Protein AF-A0A523TF13-F1 (afdb_monomer)

Mean predicted aligned error: 10.41 Å

Sequence (344 aa):
SINLSLTGSVIQWFERTHNDFLISTLGELIDRGVVEVLLSPFYHAPFVFTDDGFIKEQFYHHRKMVKEMFGKEMRGLFPPELVFSTHKNYLLEELDIDYSIIDGMYSAFYSDDVEGLWKLETEKDIFIIPRNRALSWHFSDNAFPNGQWMLETISKKNGPVAIGCDLECFGHHRGADSFRFLEYFLTNAEKRNVQLSLAEEVVKRHKKNTRLYQAEEVTTWARSINVFFPHSKIIEMWFARNDAVSTYHRIEYLYFKLEDMLQKRVASKGNKEQKKLLEQLIDIKIKKLDDIRWGIYRELTDAALYHEDFSNENTYRAMMDRCGWVKGRLWKVEEKLTEIMLKL

Structure (mmCIF, N/CA/C/O backbone):
data_AF-A0A523TF13-F1
#
_entry.id   AF-A0A523TF13-F1
#
loop_
_atom_site.group_PDB
_atom_site.id
_atom_site.type_symbol
_atom_site.label_atom_id
_atom_site.label_alt_id
_atom_site.label_comp_id
_atom_site.label_asym_id
_atom_site.label_entity_id
_atom_site.label_seq_id
_atom_site.pdbx_PDB_ins_code
_atom_site.Cartn_x
_atom_site.Cartn_y
_atom_site.Cartn_z
_atom_site.occupancy
_atom_site.B_iso_or_equiv
_atom_site.auth_seq_id
_atom_site.auth_comp_id
_atom_site.auth_asym_id
_atom_site.auth_atom_id
_atom_site.pdbx_PDB_model_num
ATOM 1 N N . SER A 1 1 ? 0.431 3.817 -17.624 1.00 93.75 1 SER A N 1
ATOM 2 C CA . SER A 1 1 ? -0.241 3.431 -16.374 1.00 93.75 1 SER A CA 1
ATOM 3 C C . SER A 1 1 ? 0.712 3.578 -15.200 1.00 93.75 1 SER A C 1
ATOM 5 O O . SER A 1 1 ? 1.915 3.466 -15.422 1.00 93.75 1 SER A O 1
ATOM 7 N N . ILE A 1 2 ? 0.206 3.874 -14.001 1.00 95.50 2 ILE A N 1
ATOM 8 C CA . ILE A 1 2 ? 0.980 4.119 -12.771 1.00 95.50 2 ILE A C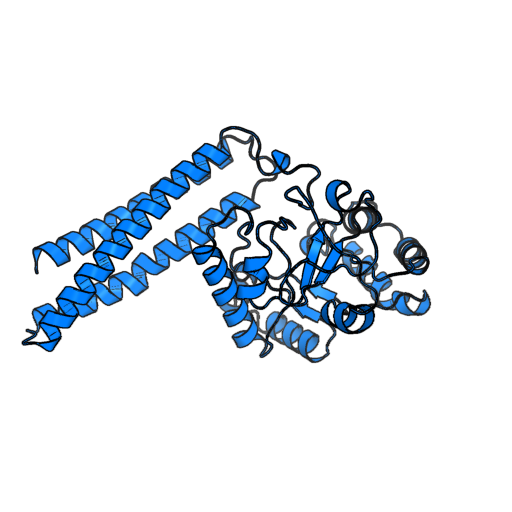A 1
ATOM 9 C C . ILE A 1 2 ? 0.272 3.430 -11.597 1.00 95.50 2 ILE A C 1
ATOM 11 O O . ILE A 1 2 ? -0.947 3.500 -11.495 1.00 95.50 2 ILE A O 1
ATOM 15 N N . ASN A 1 3 ? 1.026 2.800 -10.697 1.00 97.44 3 ASN A N 1
ATOM 16 C CA . ASN A 1 3 ? 0.495 2.312 -9.422 1.00 97.44 3 ASN A CA 1
ATOM 17 C C . ASN A 1 3 ? 0.866 3.318 -8.326 1.00 97.44 3 ASN A C 1
ATOM 19 O O . ASN A 1 3 ? 2.031 3.704 -8.234 1.00 97.44 3 ASN A O 1
ATOM 23 N N . LEU A 1 4 ? -0.099 3.750 -7.517 1.00 96.31 4 LEU A N 1
ATOM 24 C CA . LEU A 1 4 ? 0.094 4.720 -6.440 1.00 96.31 4 LEU A CA 1
ATOM 25 C C . LEU A 1 4 ? -0.233 4.086 -5.090 1.00 96.31 4 LEU A C 1
ATOM 27 O O . LEU A 1 4 ? -1.342 3.603 -4.879 1.00 96.31 4 LEU A O 1
ATOM 31 N N . SER A 1 5 ? 0.711 4.137 -4.155 1.00 94.94 5 SER A N 1
ATOM 32 C CA . SER A 1 5 ? 0.432 3.862 -2.746 1.00 94.94 5 SER A CA 1
ATOM 33 C C . SER A 1 5 ? 0.074 5.174 -2.058 1.00 94.94 5 SER A C 1
ATOM 35 O O . SER A 1 5 ? 0.924 6.049 -1.913 1.00 94.94 5 SER A O 1
ATOM 37 N N . LEU A 1 6 ? -1.190 5.327 -1.668 1.00 93.56 6 LEU A N 1
ATOM 38 C CA . LEU A 1 6 ? -1.655 6.454 -0.863 1.00 93.56 6 LEU A CA 1
ATOM 39 C C . LEU A 1 6 ? -2.144 5.908 0.469 1.00 93.56 6 LEU A C 1
ATOM 41 O O . LEU A 1 6 ? -3.073 5.101 0.501 1.00 93.56 6 LEU A O 1
ATOM 45 N N . THR A 1 7 ? -1.546 6.347 1.571 1.00 88.38 7 THR A N 1
ATOM 46 C CA . THR A 1 7 ? -1.991 5.933 2.904 1.00 88.38 7 THR A CA 1
ATOM 47 C C . THR A 1 7 ? -3.398 6.462 3.184 1.00 88.38 7 THR A C 1
ATOM 49 O O . THR A 1 7 ? -3.835 7.477 2.634 1.00 88.38 7 THR A O 1
ATOM 52 N N . GLY A 1 8 ? -4.117 5.805 4.091 1.00 85.81 8 GLY A N 1
ATOM 53 C CA . GLY A 1 8 ? -5.427 6.286 4.534 1.00 85.81 8 GLY A CA 1
ATOM 54 C C . GLY A 1 8 ? -5.361 7.669 5.173 1.00 85.81 8 GLY A C 1
ATOM 55 O O . GLY A 1 8 ? -6.258 8.481 4.965 1.00 85.81 8 GLY A O 1
ATOM 56 N N . SER A 1 9 ? -4.272 7.986 5.877 1.00 81.88 9 SER A N 1
ATOM 57 C CA . SER A 1 9 ? -4.049 9.322 6.437 1.00 81.88 9 SER A CA 1
ATOM 58 C C . SER A 1 9 ? -3.943 10.416 5.371 1.00 81.88 9 SER A C 1
ATOM 60 O O . SER A 1 9 ? -4.510 11.491 5.563 1.00 81.88 9 SER A O 1
ATOM 62 N N . VAL A 1 10 ? -3.278 10.149 4.243 1.00 86.50 10 VAL A N 1
ATOM 63 C CA . VAL A 1 10 ? -3.171 11.099 3.124 1.00 86.50 10 VAL A CA 1
ATOM 64 C C . VAL A 1 10 ? -4.524 11.283 2.439 1.00 86.50 10 VAL A C 1
ATOM 66 O O . VAL A 1 10 ? -4.952 12.414 2.216 1.00 86.50 10 VAL A O 1
ATOM 69 N N . ILE A 1 11 ? -5.248 10.191 2.181 1.00 88.69 11 ILE A N 1
ATOM 70 C CA . ILE A 1 11 ? -6.584 10.253 1.569 1.00 88.69 11 ILE A CA 1
ATOM 71 C C . ILE A 1 11 ? -7.563 11.020 2.476 1.00 88.69 11 ILE A C 1
ATOM 73 O O . ILE A 1 11 ? -8.282 11.907 2.016 1.00 88.69 11 ILE A O 1
ATOM 77 N N . GLN A 1 12 ? -7.529 10.755 3.785 1.00 85.44 12 GLN A N 1
ATOM 78 C CA . GLN A 1 12 ? -8.306 11.495 4.781 1.00 85.44 12 GLN A CA 1
ATOM 79 C C . GLN A 1 12 ? -7.944 12.988 4.806 1.00 85.44 12 GLN A C 1
ATOM 81 O O . GLN A 1 12 ? -8.805 13.834 5.052 1.00 85.44 12 GLN A O 1
ATOM 86 N N . TRP A 1 13 ? -6.676 13.336 4.583 1.00 82.25 13 TRP A N 1
ATOM 87 C CA . TRP A 1 13 ? -6.256 14.732 4.511 1.00 82.25 13 TRP A CA 1
ATOM 88 C C . TRP A 1 13 ? -6.833 15.437 3.278 1.00 82.25 13 TRP A C 1
ATOM 90 O O . TRP A 1 13 ? -7.333 16.556 3.408 1.00 82.25 13 TRP A O 1
ATOM 100 N N . PHE A 1 14 ? -6.854 14.780 2.114 1.00 86.94 14 PHE A N 1
ATOM 101 C CA . PHE A 1 14 ? -7.497 15.325 0.911 1.00 86.94 14 PHE A CA 1
ATOM 102 C C . PHE A 1 14 ? -8.993 15.580 1.123 1.00 86.94 14 PHE A C 1
ATOM 104 O O . PHE A 1 14 ? -9.482 16.655 0.778 1.00 86.94 14 PHE A O 1
ATOM 111 N N . GLU A 1 15 ? -9.698 14.636 1.752 1.00 83.38 15 GLU A N 1
ATOM 112 C CA . GLU A 1 15 ? -11.121 14.778 2.087 1.00 83.38 15 GLU A CA 1
ATOM 113 C C . GLU A 1 15 ? -11.361 15.981 3.014 1.00 83.38 15 GLU A C 1
ATOM 115 O O . GLU A 1 15 ? -12.185 16.849 2.729 1.00 83.38 15 GLU A O 1
ATOM 120 N N . ARG A 1 16 ? -10.598 16.080 4.110 1.00 82.56 16 ARG A N 1
ATOM 121 C CA . ARG A 1 16 ? -10.749 17.152 5.111 1.00 82.56 16 ARG A CA 1
ATOM 122 C C . ARG A 1 16 ? -10.386 18.537 4.596 1.00 82.56 16 ARG A C 1
ATOM 124 O O . ARG A 1 16 ? -10.866 19.529 5.136 1.00 82.56 16 ARG A O 1
ATOM 131 N N . THR A 1 17 ? -9.498 18.610 3.611 1.00 83.38 17 THR A N 1
ATOM 132 C CA . THR A 1 17 ? -9.100 19.874 2.982 1.00 83.38 17 THR A CA 1
ATOM 133 C C . THR A 1 17 ? -9.994 20.252 1.806 1.00 83.38 17 THR A C 1
ATOM 135 O O . THR A 1 17 ? -9.745 21.285 1.189 1.00 83.38 17 THR A O 1
ATOM 138 N N . HIS A 1 18 ? -11.041 19.464 1.521 1.00 88.75 18 HIS A N 1
ATOM 139 C CA . HIS A 1 18 ? -11.939 19.666 0.383 1.00 88.75 18 HIS A CA 1
ATOM 140 C C . HIS A 1 18 ? -11.164 19.821 -0.931 1.00 88.75 18 HIS A C 1
ATOM 142 O O . HIS A 1 18 ? -11.439 20.705 -1.744 1.00 88.75 18 HIS A O 1
ATOM 148 N N . ASN A 1 19 ? -10.136 18.986 -1.126 1.00 90.44 19 ASN A N 1
ATOM 149 C CA . ASN A 1 19 ? -9.321 19.013 -2.337 1.00 90.44 19 ASN A CA 1
ATOM 150 C C . ASN A 1 19 ? -10.030 18.273 -3.487 1.00 90.44 19 ASN A C 1
ATOM 152 O O . ASN A 1 19 ? -9.536 17.279 -4.024 1.00 90.44 19 ASN A O 1
ATOM 156 N N . ASP A 1 20 ? -11.220 18.762 -3.841 1.00 91.12 20 ASP A N 1
ATOM 157 C CA . ASP A 1 20 ? -12.152 18.113 -4.766 1.00 91.12 20 ASP A CA 1
ATOM 158 C C . ASP A 1 20 ? -11.536 17.923 -6.154 1.00 91.12 20 ASP A C 1
ATOM 160 O O . ASP A 1 20 ? -11.764 16.906 -6.808 1.00 91.12 20 ASP A O 1
ATOM 164 N N . PHE A 1 21 ? -10.704 18.872 -6.597 1.00 94.56 21 PHE A N 1
ATOM 165 C CA . PHE A 1 21 ? -9.994 18.777 -7.872 1.00 94.56 21 PHE A CA 1
ATOM 166 C C . PHE A 1 21 ? -9.037 17.580 -7.906 1.00 94.56 21 PHE A C 1
ATOM 168 O O . PHE A 1 21 ? -9.036 16.819 -8.873 1.00 94.56 21 PHE A O 1
ATOM 175 N N . LEU A 1 22 ? -8.242 17.382 -6.849 1.00 93.75 22 LEU A N 1
ATOM 176 C CA . LEU A 1 22 ? -7.311 16.259 -6.771 1.00 93.75 22 LEU A CA 1
ATOM 177 C C . LEU A 1 22 ? -8.056 14.922 -6.695 1.00 93.75 22 LEU A C 1
ATOM 179 O O . LEU A 1 22 ? -7.707 13.990 -7.417 1.00 93.75 22 LEU A O 1
ATOM 183 N N . ILE A 1 23 ? -9.090 14.840 -5.852 1.00 93.94 23 ILE A N 1
ATOM 184 C CA . ILE A 1 23 ? -9.883 13.616 -5.665 1.00 93.94 23 ILE A CA 1
ATOM 185 C C . ILE A 1 23 ? -10.599 13.229 -6.964 1.00 93.94 23 ILE A C 1
ATOM 187 O O . ILE A 1 23 ? -10.502 12.079 -7.390 1.00 93.94 23 ILE A O 1
ATOM 191 N N . SER A 1 24 ? -11.268 14.181 -7.624 1.00 95.50 24 SER A N 1
ATOM 192 C CA . SER A 1 24 ? -11.963 13.934 -8.897 1.00 95.50 24 SER A CA 1
ATOM 193 C C . SER A 1 24 ? -10.997 13.537 -10.011 1.00 95.50 24 SER A C 1
ATOM 195 O O . SER A 1 24 ? -11.231 12.536 -10.684 1.00 95.50 24 SER A O 1
ATOM 197 N N . THR A 1 25 ? -9.865 14.236 -10.145 1.00 96.81 25 THR A N 1
ATOM 198 C CA . THR A 1 25 ? -8.831 13.895 -11.136 1.00 96.81 25 THR A CA 1
ATOM 199 C C . 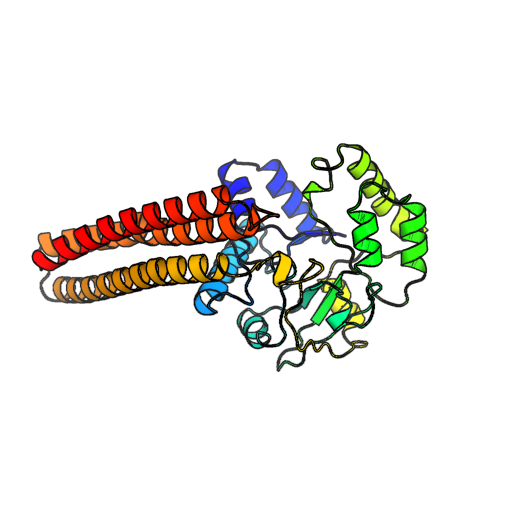THR A 1 25 ? -8.287 12.485 -10.911 1.00 96.81 25 THR A C 1
ATOM 201 O O . THR A 1 25 ? -8.132 11.715 -11.859 1.00 96.81 25 THR A O 1
ATOM 204 N N . LEU A 1 26 ? -8.014 12.111 -9.658 1.00 96.12 26 LEU A N 1
ATOM 205 C CA . LEU A 1 26 ? -7.550 10.767 -9.330 1.00 96.12 26 LEU A CA 1
ATOM 206 C C . LEU A 1 26 ? -8.620 9.710 -9.645 1.00 96.12 26 LEU A C 1
ATOM 208 O O . LEU A 1 26 ? -8.293 8.688 -10.245 1.00 96.12 26 LEU A O 1
ATOM 212 N N . GLY A 1 27 ? -9.886 9.978 -9.314 1.00 96.94 27 GLY A N 1
ATOM 213 C CA .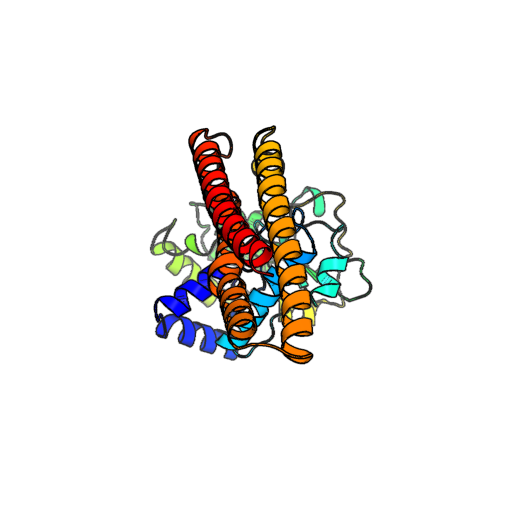 GLY A 1 27 ? -11.018 9.115 -9.663 1.00 96.94 27 GLY A CA 1
ATOM 214 C C . GLY A 1 27 ? -11.137 8.875 -11.170 1.00 96.94 27 GLY A C 1
ATOM 215 O O . GLY A 1 27 ? -11.198 7.727 -11.604 1.00 96.94 27 GLY A O 1
ATOM 216 N N . GLU A 1 28 ? -11.055 9.931 -11.984 1.00 97.94 28 GLU A N 1
ATOM 217 C CA . GLU A 1 28 ? -11.075 9.822 -13.449 1.00 97.94 28 GLU A CA 1
ATOM 218 C C . GLU A 1 28 ? -9.903 8.990 -13.994 1.00 97.94 28 GLU A C 1
ATOM 220 O O . GLU A 1 28 ? -10.072 8.190 -14.918 1.00 97.94 28 GLU A O 1
ATOM 225 N N . LEU A 1 29 ? -8.700 9.158 -13.436 1.00 97.50 29 LEU A N 1
ATOM 226 C CA . LEU A 1 29 ? -7.523 8.384 -13.842 1.00 97.50 29 LEU A CA 1
ATOM 227 C C . LEU A 1 29 ? -7.647 6.900 -13.471 1.00 97.50 29 LEU A C 1
ATOM 229 O O . LEU A 1 29 ? -7.202 6.045 -14.244 1.00 97.50 29 LEU A O 1
ATOM 233 N N . ILE A 1 30 ? -8.263 6.599 -12.326 1.00 97.25 30 ILE A N 1
ATOM 234 C CA . ILE A 1 30 ? -8.578 5.232 -11.898 1.00 97.25 30 ILE A CA 1
ATOM 235 C C . ILE A 1 30 ? -9.621 4.611 -12.832 1.00 97.25 30 ILE A C 1
ATOM 237 O O . ILE A 1 30 ? -9.415 3.509 -13.339 1.00 97.25 30 ILE A O 1
ATOM 241 N N . ASP A 1 31 ? -10.710 5.321 -13.130 1.00 97.06 31 ASP A N 1
ATOM 242 C CA . ASP A 1 31 ? -11.771 4.820 -14.011 1.00 97.06 31 ASP A CA 1
ATOM 243 C C . ASP A 1 31 ? -11.288 4.552 -15.438 1.00 97.06 31 ASP A C 1
ATOM 245 O O . ASP A 1 31 ? -11.748 3.614 -16.091 1.00 97.06 31 ASP A O 1
ATOM 249 N N . ARG A 1 32 ? -10.309 5.330 -15.909 1.00 97.06 32 ARG A N 1
ATOM 250 C CA . ARG A 1 32 ? -9.662 5.132 -17.212 1.00 97.06 32 ARG A CA 1
ATOM 251 C C . ARG A 1 32 ? -8.628 4.001 -17.228 1.00 97.06 32 ARG A C 1
ATOM 253 O O . ARG A 1 32 ? -8.043 3.761 -18.283 1.00 97.06 32 ARG A O 1
ATOM 260 N N . GLY A 1 33 ? -8.355 3.345 -16.098 1.00 95.88 33 GLY A N 1
ATOM 261 C CA . GLY A 1 33 ? -7.312 2.317 -15.991 1.00 95.88 33 GLY A CA 1
ATOM 262 C C . GLY A 1 33 ? -5.892 2.869 -16.170 1.00 95.88 33 GLY A C 1
ATOM 263 O O . GLY A 1 33 ? -4.973 2.146 -16.553 1.00 95.88 33 GLY A O 1
ATOM 264 N N . VAL A 1 34 ? -5.699 4.170 -15.936 1.00 96.38 34 VAL A N 1
ATOM 265 C CA . VAL A 1 34 ? -4.381 4.813 -16.015 1.00 96.38 34 VAL A CA 1
ATOM 266 C C . VAL A 1 34 ? -3.669 4.724 -14.671 1.00 96.38 34 VAL A C 1
ATOM 268 O O . VAL A 1 34 ? -2.445 4.576 -14.649 1.00 96.38 34 VAL A O 1
ATOM 271 N N . VAL A 1 35 ? -4.419 4.794 -13.572 1.00 97.25 35 VAL A N 1
ATOM 272 C CA . VAL A 1 35 ? -3.904 4.707 -12.205 1.00 97.25 35 VAL A CA 1
ATOM 273 C C . VAL A 1 35 ? -4.547 3.541 -11.464 1.00 97.25 35 VAL A C 1
ATOM 275 O O . VAL A 1 35 ? -5.750 3.328 -11.557 1.00 97.25 35 VAL A O 1
ATOM 278 N N . GLU A 1 36 ? -3.749 2.823 -10.685 1.00 97.50 36 GLU A N 1
ATOM 279 C CA . GLU A 1 36 ? -4.228 1.868 -9.688 1.00 97.50 36 GLU A CA 1
ATOM 280 C C . GLU A 1 36 ? -3.781 2.327 -8.301 1.00 97.50 36 GLU A C 1
ATOM 282 O O . GLU A 1 36 ? -2.604 2.629 -8.100 1.00 97.50 36 GLU A O 1
ATOM 287 N N . VAL A 1 37 ? -4.712 2.392 -7.345 1.00 97.19 37 VAL A N 1
ATOM 288 C CA . VAL A 1 37 ? -4.369 2.656 -5.941 1.00 97.19 37 VAL A CA 1
ATOM 289 C C . VAL A 1 37 ? -4.069 1.331 -5.260 1.00 97.19 37 VAL A C 1
ATOM 291 O O . VAL A 1 37 ? -4.895 0.421 -5.260 1.00 97.19 37 VAL A O 1
ATOM 294 N N . LEU A 1 38 ? -2.894 1.237 -4.654 1.00 97.69 38 LEU A N 1
ATOM 295 C CA . LEU A 1 38 ? -2.484 0.085 -3.869 1.00 97.69 38 LEU A CA 1
ATOM 296 C C . LEU A 1 38 ? -2.941 0.256 -2.421 1.00 97.69 38 LEU A C 1
ATOM 298 O O . LEU A 1 38 ? -2.885 1.349 -1.853 1.00 97.69 38 LEU A O 1
ATOM 302 N N . LEU A 1 39 ? -3.384 -0.842 -1.818 1.00 97.19 39 LEU A N 1
ATOM 303 C CA . LEU A 1 39 ? -3.692 -0.900 -0.401 1.00 97.19 39 LEU A CA 1
ATOM 304 C C . LEU A 1 39 ? -2.421 -0.782 0.431 1.00 97.19 39 LEU A C 1
ATOM 306 O O . LEU A 1 39 ? -1.370 -1.318 0.085 1.00 97.19 39 LEU A O 1
ATOM 310 N N . SER A 1 40 ? -2.557 -0.132 1.576 1.00 93.31 40 SER A N 1
ATOM 311 C CA . SER A 1 40 ? -1.547 -0.057 2.624 1.00 93.31 40 SER A CA 1
ATOM 312 C C . SER A 1 40 ? -2.280 0.089 3.963 1.00 93.31 40 SER A C 1
ATOM 314 O O . SER A 1 40 ? -3.431 0.535 3.974 1.00 93.31 40 SER A O 1
ATOM 316 N N . PRO A 1 41 ? -1.688 -0.270 5.115 1.00 87.69 41 PRO A N 1
ATOM 317 C CA . PRO A 1 41 ? -2.268 0.070 6.410 1.00 87.69 41 PRO A CA 1
ATOM 318 C C . PRO A 1 41 ? -2.663 1.556 6.456 1.00 87.69 41 PRO A C 1
ATOM 320 O O . PRO A 1 41 ? -1.934 2.406 5.943 1.00 87.69 41 PRO A O 1
ATOM 323 N N . PHE A 1 42 ? -3.814 1.883 7.054 1.00 84.44 42 PHE A N 1
ATOM 324 C CA . PHE A 1 42 ? -4.379 3.240 7.036 1.00 84.44 42 PHE A CA 1
ATOM 325 C C . PHE A 1 42 ? -3.368 4.316 7.456 1.00 84.44 42 PHE A C 1
ATOM 327 O O . PHE A 1 42 ? -3.254 5.353 6.805 1.00 84.44 42 PHE A O 1
ATOM 334 N N . TYR A 1 43 ? -2.588 4.038 8.496 1.00 79.75 43 TYR A N 1
ATOM 335 C CA . TYR A 1 43 ? -1.455 4.855 8.906 1.00 79.75 43 TYR A CA 1
ATOM 336 C C . TYR A 1 43 ? -0.123 4.162 8.612 1.00 79.75 43 TYR A C 1
ATOM 338 O O . TYR A 1 43 ? 0.756 4.178 9.446 1.00 79.75 43 TYR A O 1
ATOM 346 N N . HIS A 1 44 ? 0.069 3.472 7.495 1.00 81.56 44 HIS A N 1
ATOM 347 C CA . HIS A 1 44 ? 1.403 3.015 7.072 1.00 81.56 44 HIS A CA 1
ATOM 348 C C . HIS A 1 44 ? 2.215 2.233 8.146 1.00 81.56 44 HIS A C 1
ATOM 350 O O . HIS A 1 44 ? 3.436 2.326 8.228 1.00 81.56 44 HIS A O 1
ATOM 356 N N . ALA A 1 45 ? 1.539 1.484 9.025 1.00 75.38 45 ALA A N 1
ATOM 357 C CA . ALA A 1 45 ? 2.189 0.733 10.095 1.00 75.38 45 ALA A CA 1
ATOM 358 C C . ALA A 1 45 ? 2.920 -0.498 9.523 1.00 75.38 45 ALA A C 1
ATOM 360 O O . ALA A 1 45 ? 2.323 -1.228 8.728 1.00 75.38 45 ALA A O 1
ATOM 361 N N . PRO A 1 46 ? 4.163 -0.806 9.938 1.00 76.25 46 PRO A N 1
ATOM 362 C CA . PRO A 1 46 ? 4.905 -1.942 9.395 1.00 76.25 46 PRO A CA 1
ATOM 363 C C . PRO A 1 46 ? 4.240 -3.260 9.813 1.00 76.25 46 PRO A C 1
ATOM 365 O O . PRO A 1 46 ? 4.317 -3.697 10.967 1.00 76.25 46 PRO A O 1
ATOM 368 N N . PHE A 1 47 ? 3.550 -3.897 8.868 1.00 80.69 47 PHE A N 1
ATOM 369 C CA . PHE A 1 47 ? 2.598 -4.964 9.181 1.00 80.69 47 PHE A CA 1
ATOM 370 C C . PHE A 1 47 ? 3.256 -6.262 9.676 1.00 80.69 47 PHE A C 1
ATOM 372 O O . PHE A 1 47 ? 2.673 -6.994 10.480 1.00 80.69 47 PHE A O 1
ATOM 379 N N . VAL A 1 48 ? 4.504 -6.514 9.269 1.00 81.69 48 VAL A N 1
ATOM 380 C CA . VAL A 1 48 ? 5.303 -7.659 9.736 1.00 81.69 48 VAL A CA 1
ATOM 381 C C . VAL A 1 48 ? 5.544 -7.599 11.249 1.00 81.69 48 VAL A C 1
ATOM 383 O O . VAL A 1 48 ? 5.538 -8.631 11.910 1.00 81.69 48 VAL A O 1
ATOM 386 N N . PHE A 1 49 ? 5.667 -6.400 11.824 1.00 76.62 49 PHE A N 1
ATOM 387 C CA . PHE A 1 49 ? 5.957 -6.189 13.250 1.00 76.62 49 PHE A CA 1
ATOM 388 C C . PHE A 1 49 ? 4.750 -5.687 14.035 1.00 76.62 49 PHE A C 1
ATOM 390 O O . PHE A 1 49 ? 4.882 -5.016 15.057 1.00 76.62 49 PHE A O 1
ATOM 397 N N . THR A 1 50 ? 3.553 -5.923 13.531 1.00 73.75 50 THR A N 1
ATOM 398 C CA . THR A 1 50 ? 2.344 -5.402 14.150 1.00 73.75 50 THR A CA 1
ATOM 399 C C . THR A 1 50 ? 1.379 -6.539 14.421 1.00 73.75 50 THR A C 1
ATOM 401 O O . THR A 1 50 ? 1.363 -7.513 13.676 1.00 73.75 50 THR A O 1
ATOM 404 N N . ASP A 1 51 ? 0.624 -6.436 15.512 1.00 81.81 51 ASP A N 1
ATOM 405 C CA . ASP A 1 51 ? -0.441 -7.382 15.839 1.00 81.81 51 ASP A CA 1
ATOM 406 C C . ASP A 1 51 ? -1.423 -7.538 14.667 1.00 81.81 51 ASP A C 1
ATOM 408 O O . ASP A 1 51 ? -1.797 -6.550 14.026 1.00 81.81 51 ASP A O 1
ATOM 412 N N . ASP A 1 52 ? -1.827 -8.774 14.377 1.00 85.56 52 ASP A N 1
ATOM 413 C CA . ASP A 1 52 ? -2.618 -9.069 13.182 1.00 85.56 52 ASP A CA 1
ATOM 414 C C . ASP A 1 52 ? -4.030 -8.495 13.272 1.00 85.56 52 ASP A C 1
ATOM 416 O O . ASP A 1 52 ? -4.557 -8.024 12.265 1.00 85.56 52 ASP A O 1
ATOM 420 N N . GLY A 1 53 ? -4.637 -8.479 14.464 1.00 81.88 53 GLY A N 1
ATOM 421 C CA . GLY A 1 53 ? -5.943 -7.857 14.680 1.00 81.88 53 GLY A CA 1
ATOM 422 C C . GLY A 1 53 ? -5.892 -6.366 14.365 1.00 81.88 53 GLY A C 1
ATOM 423 O O . GLY A 1 53 ? -6.714 -5.857 13.602 1.00 81.88 53 GLY A O 1
ATOM 424 N N . PHE A 1 54 ? -4.858 -5.685 14.862 1.00 77.50 54 PHE A N 1
ATOM 425 C CA . PHE A 1 54 ? -4.653 -4.270 14.573 1.00 77.50 54 PHE A CA 1
ATOM 426 C C . PHE A 1 54 ? -4.359 -4.005 13.083 1.00 77.50 54 PHE A C 1
ATOM 428 O O . PHE A 1 54 ? -4.919 -3.074 12.501 1.00 77.50 54 PHE A O 1
ATOM 435 N N . ILE A 1 55 ? -3.542 -4.830 12.419 1.00 83.94 55 ILE A N 1
ATOM 436 C CA . ILE A 1 55 ? -3.303 -4.686 10.974 1.00 83.94 55 ILE A CA 1
ATOM 437 C C . ILE A 1 55 ? -4.573 -4.914 10.156 1.00 83.94 55 ILE A C 1
ATOM 439 O O . ILE A 1 55 ? -4.840 -4.142 9.233 1.00 83.94 55 ILE A O 1
ATOM 443 N N . LYS A 1 56 ? -5.384 -5.918 10.500 1.00 90.31 56 LYS A N 1
ATOM 444 C CA . LYS A 1 56 ? -6.665 -6.173 9.827 1.00 90.31 56 LYS A CA 1
ATOM 445 C C . LYS A 1 56 ? -7.577 -4.954 9.873 1.00 90.31 56 LYS A C 1
ATOM 447 O O . LYS A 1 56 ? -8.154 -4.587 8.852 1.00 90.31 56 LYS A O 1
ATOM 452 N N . GLU A 1 57 ? -7.651 -4.277 11.014 1.00 84.38 57 GLU A N 1
ATOM 453 C CA . GLU A 1 57 ? -8.409 -3.031 11.127 1.00 84.38 57 GLU A CA 1
ATOM 454 C C . GLU A 1 57 ? -7.829 -1.913 10.259 1.00 84.38 57 GLU A C 1
ATOM 456 O O . GLU A 1 57 ? -8.574 -1.239 9.549 1.00 84.38 57 GLU A O 1
ATOM 461 N N . GLN A 1 58 ? -6.506 -1.728 10.257 1.00 85.62 58 GLN A N 1
ATOM 462 C CA . GLN A 1 58 ? -5.852 -0.724 9.413 1.00 85.62 58 GLN A CA 1
ATOM 463 C C . GLN A 1 58 ? -6.179 -0.925 7.925 1.00 85.62 58 GLN A C 1
ATOM 465 O O . GLN A 1 58 ? -6.505 0.040 7.234 1.00 85.62 58 GLN A O 1
ATOM 470 N N . PHE A 1 59 ? -6.146 -2.165 7.432 1.00 94.44 59 PHE A N 1
ATOM 471 C CA . PHE A 1 59 ? -6.535 -2.475 6.055 1.00 94.44 59 PHE A CA 1
ATOM 472 C C . PHE A 1 59 ? -8.031 -2.314 5.811 1.00 94.44 59 PHE A C 1
ATOM 474 O O . PHE A 1 59 ? -8.416 -1.782 4.771 1.00 94.44 59 PHE A O 1
ATOM 481 N N . TYR A 1 60 ? -8.877 -2.728 6.757 1.00 93.75 60 TYR A N 1
ATOM 482 C CA . TYR A 1 60 ? -10.322 -2.540 6.658 1.00 93.75 60 TYR A CA 1
ATOM 483 C C . TYR A 1 60 ? -10.674 -1.062 6.466 1.00 93.75 60 TYR A C 1
ATOM 485 O O . TYR A 1 60 ? -11.421 -0.714 5.552 1.00 93.75 60 TYR A O 1
ATOM 493 N N . HIS A 1 61 ? -10.094 -0.181 7.282 1.00 89.75 61 HIS A N 1
ATOM 494 C CA . HIS A 1 61 ? -10.342 1.253 7.190 1.00 89.75 61 HIS A CA 1
ATOM 495 C C . HIS A 1 61 ? -9.793 1.863 5.901 1.00 89.75 61 HIS A C 1
ATOM 497 O O . HIS A 1 61 ? -10.465 2.702 5.300 1.00 89.75 61 HIS A O 1
ATOM 503 N N . HIS A 1 62 ? -8.612 1.430 5.450 1.00 95.00 62 HIS A N 1
ATOM 504 C CA . HIS A 1 62 ? -8.044 1.910 4.190 1.00 95.00 62 HIS A CA 1
ATOM 505 C C . HIS A 1 62 ? -8.898 1.491 2.995 1.00 95.00 62 HIS A C 1
ATOM 507 O O . HIS A 1 62 ? -9.332 2.344 2.224 1.00 95.00 62 HIS A O 1
ATOM 513 N N . ARG A 1 63 ? -9.240 0.201 2.901 1.00 96.06 63 ARG A N 1
ATOM 514 C CA . ARG A 1 63 ? -10.107 -0.342 1.849 1.00 96.06 63 ARG A CA 1
ATOM 515 C C . ARG A 1 63 ? -11.469 0.338 1.839 1.00 96.06 63 ARG A C 1
ATOM 517 O O . ARG A 1 63 ? -11.941 0.722 0.774 1.00 96.06 63 ARG A O 1
ATOM 524 N N . LYS A 1 64 ? -12.084 0.514 3.013 1.00 95.19 64 LYS A N 1
ATOM 525 C CA . LYS A 1 64 ? -13.367 1.208 3.145 1.00 95.19 64 LYS A CA 1
ATOM 526 C C . LYS A 1 64 ? -13.283 2.623 2.568 1.00 95.19 64 LYS A C 1
ATOM 528 O O . LYS A 1 64 ? -14.101 2.963 1.723 1.00 95.19 64 LYS A O 1
ATOM 533 N N . MET A 1 65 ? -12.276 3.402 2.965 1.00 93.81 65 MET A N 1
ATOM 534 C CA . MET A 1 65 ? -12.101 4.777 2.491 1.00 93.81 65 MET A CA 1
ATOM 535 C C . MET A 1 65 ? -11.837 4.843 0.980 1.00 93.81 65 MET A C 1
ATOM 537 O O . MET A 1 65 ? -12.464 5.636 0.285 1.00 93.81 65 MET A O 1
ATOM 541 N N . VAL A 1 66 ? -10.964 3.982 0.446 1.00 95.50 66 VAL A N 1
ATOM 542 C CA . VAL A 1 66 ? -10.685 3.907 -1.000 1.00 95.50 66 VAL A CA 1
ATOM 543 C C . VAL A 1 66 ? -11.947 3.537 -1.788 1.00 95.50 66 VAL A C 1
ATOM 545 O O . VAL A 1 66 ? -12.236 4.154 -2.813 1.00 95.50 66 VAL A O 1
ATOM 548 N N . LYS A 1 67 ? -12.739 2.577 -1.296 1.00 96.06 67 LYS A N 1
ATOM 549 C CA . LYS A 1 67 ? -14.002 2.175 -1.924 1.00 96.06 67 LYS A CA 1
ATOM 550 C C . LYS A 1 67 ? -15.050 3.283 -1.878 1.00 96.06 67 LYS A C 1
ATOM 552 O O . LYS A 1 67 ? -15.713 3.520 -2.881 1.00 96.06 67 LYS A O 1
ATOM 557 N N . GLU A 1 68 ? -15.223 3.939 -0.734 1.00 94.25 68 GLU A N 1
ATOM 558 C CA . GLU A 1 68 ? -16.175 5.045 -0.576 1.00 94.25 68 GLU A CA 1
ATOM 559 C C . GLU A 1 68 ? -15.807 6.230 -1.476 1.00 94.25 68 GLU A C 1
ATOM 561 O O . GLU A 1 68 ? -16.695 6.844 -2.061 1.00 94.25 68 GLU A O 1
ATOM 566 N N . MET A 1 69 ? -14.510 6.508 -1.639 1.00 93.62 69 MET A N 1
ATOM 567 C CA . MET A 1 69 ? -14.029 7.644 -2.423 1.00 93.62 69 MET A CA 1
ATOM 568 C C . MET A 1 69 ? -14.005 7.388 -3.935 1.00 93.62 69 MET A C 1
ATOM 570 O O . MET A 1 69 ? -14.353 8.279 -4.704 1.00 93.62 69 MET A O 1
ATOM 574 N N . PHE A 1 70 ? -13.601 6.192 -4.374 1.00 95.19 70 PHE A N 1
ATOM 575 C CA . PHE A 1 70 ? -13.363 5.900 -5.797 1.00 95.19 70 PHE A CA 1
ATOM 576 C C . PHE A 1 70 ? -14.272 4.807 -6.376 1.00 95.19 70 PHE A C 1
ATOM 578 O O . PHE A 1 70 ? -14.186 4.496 -7.560 1.00 95.19 70 PHE A O 1
ATOM 585 N N . GLY A 1 71 ? -15.123 4.172 -5.565 1.00 95.12 71 GLY A N 1
ATOM 586 C CA . GLY A 1 71 ? -16.060 3.138 -6.020 1.00 95.12 71 GLY A CA 1
ATOM 587 C C . GLY A 1 71 ? -15.411 1.826 -6.481 1.00 95.12 71 GLY A C 1
ATOM 588 O O . GLY A 1 71 ? -16.090 0.993 -7.082 1.00 95.12 71 GLY A O 1
ATOM 589 N N . LYS A 1 72 ? -14.111 1.622 -6.223 1.00 93.12 72 LYS A N 1
ATOM 590 C CA . LYS A 1 72 ? -13.362 0.415 -6.610 1.00 93.12 72 LYS A CA 1
ATOM 591 C C . LYS A 1 72 ? -12.918 -0.385 -5.392 1.00 93.12 72 LYS A C 1
ATOM 593 O O . LYS A 1 72 ? -12.524 0.174 -4.372 1.00 93.12 72 LYS A O 1
ATOM 598 N N . GLU A 1 73 ? -12.933 -1.703 -5.540 1.00 94.75 73 GLU A N 1
ATOM 599 C CA . GLU A 1 73 ? -12.303 -2.631 -4.601 1.00 94.75 73 GLU A CA 1
ATOM 600 C C . GLU A 1 73 ? -10.865 -2.886 -5.049 1.00 94.75 73 GLU A C 1
ATOM 602 O O . GLU A 1 73 ? -10.643 -3.503 -6.091 1.00 94.75 73 GLU A O 1
ATOM 607 N N . MET A 1 74 ? -9.894 -2.409 -4.272 1.00 94.75 74 MET A N 1
ATOM 608 C CA . MET A 1 74 ? -8.474 -2.620 -4.560 1.00 94.75 74 MET A CA 1
ATOM 609 C C . MET A 1 74 ? -7.979 -3.911 -3.907 1.00 94.75 74 MET A C 1
ATOM 611 O O . MET A 1 74 ? -8.387 -4.251 -2.792 1.00 94.75 74 MET A O 1
ATOM 615 N N . ARG A 1 75 ? -7.085 -4.622 -4.600 1.00 96.62 75 ARG A N 1
ATOM 616 C CA . ARG A 1 75 ? -6.533 -5.918 -4.157 1.00 96.62 75 ARG A CA 1
ATOM 617 C C . ARG A 1 75 ? -5.006 -6.000 -4.202 1.00 96.62 75 ARG A C 1
ATOM 619 O O . ARG A 1 75 ? -4.441 -6.990 -3.742 1.00 96.62 75 ARG A O 1
ATOM 626 N N . GLY A 1 76 ? -4.346 -4.971 -4.732 1.00 98.00 76 GLY A N 1
ATOM 627 C CA . GLY A 1 76 ? -2.894 -4.825 -4.689 1.00 98.00 76 GLY A CA 1
ATOM 628 C C . GLY A 1 76 ? -2.418 -4.273 -3.355 1.00 98.00 76 GLY A C 1
ATOM 629 O O . GLY A 1 76 ? -3.063 -3.392 -2.797 1.00 98.00 76 GLY A O 1
ATOM 630 N N . LEU A 1 77 ? -1.285 -4.761 -2.859 1.00 97.19 77 LEU A N 1
ATOM 631 C CA . LEU A 1 77 ? -0.634 -4.298 -1.636 1.00 97.19 77 LEU A CA 1
ATOM 632 C C . LEU A 1 77 ? 0.673 -3.560 -1.959 1.00 97.19 77 LEU A C 1
ATOM 634 O O . LEU A 1 77 ? 1.508 -4.052 -2.717 1.00 97.19 77 LEU A O 1
ATOM 638 N N . PHE A 1 78 ? 0.873 -2.413 -1.314 1.00 96.06 78 PHE A N 1
ATOM 639 C CA . PHE A 1 78 ? 2.178 -1.785 -1.138 1.00 96.06 78 PHE A CA 1
ATOM 640 C C . PHE A 1 78 ? 2.507 -1.750 0.364 1.00 96.06 78 PHE A C 1
ATOM 642 O O . PHE A 1 78 ? 1.949 -0.929 1.108 1.00 96.06 78 PHE A O 1
ATOM 649 N N . PRO A 1 79 ? 3.352 -2.673 0.854 1.00 92.50 79 PRO A N 1
ATOM 650 C CA . PRO A 1 79 ? 3.653 -2.759 2.267 1.00 92.50 79 PRO A CA 1
ATOM 651 C C . PRO A 1 79 ? 4.489 -1.548 2.708 1.00 92.50 79 PRO A C 1
ATOM 653 O O . PRO A 1 79 ? 5.412 -1.160 1.986 1.00 92.50 79 PRO A O 1
ATOM 656 N N . PRO A 1 80 ? 4.200 -0.958 3.882 1.00 86.62 80 PRO A N 1
ATOM 657 C CA . PRO A 1 80 ? 4.963 0.169 4.405 1.00 86.62 80 PRO A CA 1
ATOM 658 C C . PRO A 1 80 ? 6.450 -0.126 4.470 1.00 86.62 80 PRO A C 1
ATOM 660 O O . PRO A 1 80 ? 6.848 -1.202 4.920 1.00 86.62 80 PRO A O 1
ATOM 663 N N . GLU A 1 81 ? 7.261 0.815 3.991 1.00 84.38 81 GLU A N 1
ATOM 664 C CA . GLU A 1 81 ? 8.718 0.668 3.910 1.00 84.38 81 GLU A CA 1
ATOM 665 C C . GLU A 1 81 ? 9.168 -0.585 3.123 1.00 84.38 81 GLU A C 1
ATOM 667 O O . GLU A 1 81 ? 10.266 -1.119 3.315 1.00 84.38 81 GLU A O 1
ATOM 672 N N . LEU A 1 82 ? 8.309 -1.091 2.229 1.00 90.25 82 LEU A N 1
ATOM 673 C CA . LEU A 1 82 ? 8.455 -2.383 1.555 1.00 90.25 82 LEU A CA 1
ATOM 674 C C . LEU A 1 82 ? 8.779 -3.539 2.521 1.00 90.25 82 LEU A C 1
ATOM 676 O O . LEU A 1 82 ? 9.380 -4.534 2.116 1.00 90.25 82 LEU A O 1
ATOM 680 N N . VAL A 1 83 ? 8.395 -3.406 3.798 1.00 87.00 83 VAL A N 1
ATOM 681 C CA . VAL A 1 83 ? 8.672 -4.390 4.842 1.00 87.00 83 VAL A CA 1
ATOM 682 C C . VAL A 1 83 ? 7.794 -5.611 4.619 1.00 87.00 83 VAL A C 1
ATOM 684 O O . VAL A 1 83 ? 6.575 -5.532 4.756 1.00 87.00 83 VAL A O 1
ATOM 687 N N . PHE A 1 84 ? 8.402 -6.749 4.293 1.00 90.69 84 PHE A N 1
ATOM 688 C CA . PHE A 1 84 ? 7.679 -7.965 3.925 1.00 90.69 84 PHE A CA 1
ATOM 689 C C . PHE A 1 84 ? 8.340 -9.226 4.487 1.00 90.69 84 PHE A C 1
ATOM 691 O O . PHE A 1 84 ? 9.563 -9.319 4.561 1.00 90.69 84 PHE A O 1
ATOM 698 N N . SER A 1 85 ? 7.532 -10.219 4.864 1.00 88.62 85 SER A N 1
ATOM 699 C CA . SER A 1 85 ? 8.005 -11.524 5.330 1.00 88.62 85 SER A CA 1
ATOM 700 C C . SER A 1 85 ? 7.021 -12.622 4.953 1.00 88.62 85 SER A C 1
ATOM 702 O O . SER A 1 85 ? 5.811 -12.462 5.127 1.00 88.62 85 SER A O 1
ATOM 704 N N . THR A 1 86 ? 7.551 -13.762 4.510 1.00 91.25 86 THR A N 1
ATOM 705 C CA . THR A 1 86 ? 6.746 -14.939 4.162 1.00 91.25 86 THR A CA 1
ATOM 706 C C . THR A 1 86 ? 6.052 -15.573 5.372 1.00 91.25 86 THR A C 1
ATOM 708 O O . THR A 1 86 ? 5.012 -16.211 5.224 1.00 91.25 86 THR A O 1
ATOM 711 N N . HIS A 1 87 ? 6.537 -15.316 6.593 1.00 89.19 87 HIS A N 1
ATOM 712 C CA . HIS A 1 87 ? 5.899 -15.772 7.834 1.00 89.19 87 HIS A CA 1
ATOM 713 C C . HIS A 1 87 ? 4.489 -15.209 8.048 1.00 89.19 87 HIS A C 1
ATOM 715 O O . HIS A 1 87 ? 3.719 -15.773 8.823 1.00 89.19 87 HIS A O 1
ATOM 721 N N . LYS A 1 88 ? 4.142 -14.108 7.371 1.00 88.44 88 LYS A N 1
ATOM 722 C CA . LYS A 1 88 ? 2.818 -13.477 7.430 1.00 88.44 88 LYS A CA 1
ATOM 723 C C . LYS A 1 88 ? 2.002 -13.654 6.148 1.00 88.44 88 LYS A C 1
ATOM 725 O O . LYS A 1 88 ? 1.066 -12.895 5.917 1.00 88.44 88 LYS A O 1
ATOM 730 N N . ASN A 1 89 ? 2.313 -14.652 5.322 1.00 92.50 89 ASN A N 1
ATOM 731 C CA . ASN A 1 89 ? 1.558 -14.915 4.094 1.00 92.50 89 ASN A CA 1
ATOM 732 C C . ASN A 1 89 ? 0.059 -15.155 4.353 1.00 92.50 89 ASN A C 1
ATOM 734 O O . ASN A 1 89 ? -0.768 -14.610 3.627 1.00 92.50 89 ASN A O 1
ATOM 738 N N . TYR A 1 90 ? -0.292 -15.878 5.425 1.00 93.19 90 TYR A N 1
ATOM 739 C CA . TYR A 1 90 ? -1.691 -16.131 5.807 1.00 93.19 90 TYR A CA 1
ATOM 740 C C . TYR A 1 90 ? -2.494 -14.835 5.994 1.00 93.19 90 TYR A C 1
ATOM 742 O O . TYR A 1 90 ? -3.674 -14.764 5.660 1.00 93.19 90 TYR A O 1
ATOM 750 N N . LEU A 1 91 ? -1.845 -13.772 6.481 1.00 93.62 91 LEU A N 1
ATOM 751 C CA . LEU A 1 91 ? -2.497 -12.489 6.699 1.00 93.62 91 LEU A CA 1
ATOM 752 C C . LEU A 1 91 ? -2.908 -11.853 5.367 1.00 93.62 91 LEU A C 1
ATOM 754 O O . LEU A 1 91 ? -3.953 -11.218 5.292 1.00 93.62 91 LEU A O 1
ATOM 758 N N . LEU A 1 92 ? -2.135 -12.055 4.296 1.00 95.12 92 LEU A N 1
ATOM 759 C CA . LEU A 1 92 ? -2.506 -11.592 2.956 1.00 95.12 92 LEU A CA 1
ATOM 760 C C . LEU A 1 92 ? -3.753 -12.322 2.435 1.00 95.12 92 LEU A C 1
ATOM 762 O O . LEU A 1 92 ? -4.602 -11.699 1.799 1.00 95.12 92 LEU A O 1
ATOM 766 N N . GLU A 1 93 ? -3.899 -13.613 2.747 1.00 95.50 93 GLU A N 1
ATOM 767 C CA . GLU A 1 93 ? -5.070 -14.411 2.364 1.00 95.50 93 GLU A CA 1
ATOM 768 C C . GLU A 1 93 ? -6.340 -13.955 3.088 1.00 95.50 93 GLU A C 1
ATOM 770 O O . GLU A 1 93 ? -7.396 -13.822 2.458 1.00 95.50 93 GLU A O 1
ATOM 775 N N . GLU A 1 94 ? -6.227 -13.688 4.393 1.00 95.38 94 GLU A N 1
ATOM 776 C CA . GLU A 1 94 ? -7.307 -13.155 5.231 1.00 95.38 94 GLU A CA 1
ATOM 777 C C . GLU A 1 94 ? -7.703 -11.732 4.829 1.00 95.38 94 GLU A C 1
ATOM 779 O O . GLU A 1 94 ? -8.876 -11.362 4.902 1.00 95.38 94 GLU A O 1
ATOM 784 N N . LEU A 1 95 ? -6.731 -10.935 4.383 1.00 95.25 95 LEU A N 1
ATOM 785 C CA . LEU A 1 95 ? -6.961 -9.595 3.860 1.00 95.25 95 LEU A CA 1
ATOM 786 C C . LEU A 1 95 ? -7.523 -9.604 2.434 1.00 95.25 95 LEU A C 1
ATOM 788 O O . LEU A 1 95 ? -7.938 -8.549 1.969 1.00 95.25 95 LEU A O 1
ATOM 792 N N . ASP A 1 96 ? -7.596 -10.749 1.755 1.00 96.31 96 ASP A N 1
ATOM 793 C CA . ASP A 1 96 ? -8.028 -10.870 0.355 1.00 96.31 96 ASP A CA 1
ATOM 794 C C . ASP A 1 96 ? -7.166 -10.029 -0.608 1.00 96.31 96 ASP A C 1
ATOM 796 O O . ASP A 1 96 ? -7.668 -9.245 -1.415 1.00 96.31 96 ASP A O 1
ATOM 800 N N . ILE A 1 97 ? -5.844 -10.150 -0.455 1.00 97.75 97 ILE A N 1
ATOM 801 C CA . ILE A 1 97 ? -4.835 -9.544 -1.331 1.00 97.75 97 ILE A CA 1
ATOM 802 C C . ILE A 1 97 ? -4.524 -10.495 -2.488 1.00 97.75 97 ILE A C 1
ATOM 804 O O . ILE A 1 97 ? -4.210 -11.662 -2.263 1.00 97.75 97 ILE A O 1
ATOM 808 N N . ASP A 1 98 ? -4.544 -9.977 -3.717 1.00 98.12 98 ASP A N 1
ATOM 809 C CA . ASP A 1 98 ? -4.221 -10.757 -4.921 1.00 98.12 98 ASP A CA 1
ATOM 810 C C . ASP A 1 98 ? -2.726 -10.672 -5.257 1.00 98.12 98 ASP A C 1
ATOM 812 O O . ASP A 1 98 ? -2.132 -11.610 -5.798 1.00 98.12 98 ASP A O 1
ATOM 816 N N . TYR A 1 99 ? -2.095 -9.533 -4.965 1.00 98.44 99 TYR A N 1
ATOM 817 C CA . TYR A 1 99 ? -0.678 -9.338 -5.227 1.00 98.44 99 TYR A CA 1
ATOM 818 C C . TYR A 1 99 ? -0.057 -8.249 -4.346 1.00 98.44 99 TYR A C 1
ATOM 820 O O . TYR A 1 99 ? -0.748 -7.373 -3.832 1.00 98.44 99 TYR A O 1
ATOM 828 N N . SER A 1 100 ? 1.268 -8.282 -4.201 1.00 97.38 100 SER A N 1
ATOM 829 C CA . SER A 1 100 ? 2.047 -7.287 -3.459 1.00 97.38 100 SER A CA 1
ATOM 830 C C . SER A 1 100 ? 3.263 -6.816 -4.256 1.00 97.38 100 SER A C 1
ATOM 832 O O . SER A 1 100 ? 3.941 -7.621 -4.903 1.00 97.38 100 SER A O 1
ATOM 834 N N . ILE A 1 101 ? 3.556 -5.516 -4.197 1.00 96.81 101 ILE A N 1
ATOM 835 C CA . ILE A 1 101 ? 4.821 -4.952 -4.679 1.00 96.81 101 ILE A CA 1
ATOM 836 C C . ILE A 1 101 ? 5.787 -4.896 -3.498 1.00 96.81 101 ILE A C 1
ATOM 838 O O . ILE A 1 101 ? 5.528 -4.188 -2.532 1.00 96.81 101 ILE A O 1
ATOM 842 N N . ILE A 1 102 ? 6.896 -5.629 -3.565 1.00 94.50 102 ILE A N 1
ATOM 843 C CA . ILE A 1 102 ? 7.893 -5.699 -2.480 1.00 94.50 102 ILE A CA 1
ATOM 844 C C . ILE A 1 102 ? 9.273 -5.293 -2.992 1.00 94.50 102 ILE A C 1
ATOM 846 O O . ILE A 1 102 ? 9.475 -5.181 -4.200 1.00 94.50 102 ILE A O 1
ATOM 850 N N . ASP A 1 103 ? 10.246 -5.092 -2.105 1.00 91.69 103 ASP A N 1
ATOM 851 C CA . ASP A 1 103 ? 11.602 -4.758 -2.541 1.00 91.69 103 ASP A CA 1
ATOM 852 C C . ASP A 1 103 ? 12.326 -5.967 -3.159 1.00 91.69 103 ASP A C 1
ATOM 854 O O . ASP A 1 103 ? 12.338 -7.061 -2.594 1.00 91.69 103 ASP A O 1
ATOM 858 N N . GLY A 1 104 ? 12.959 -5.768 -4.319 1.00 85.38 104 GLY A N 1
ATOM 859 C CA . GLY A 1 104 ? 13.809 -6.760 -4.980 1.00 85.38 104 GLY A CA 1
ATOM 860 C C . GLY A 1 104 ? 15.186 -6.873 -4.329 1.00 85.38 104 GLY A C 1
ATOM 861 O O . GLY A 1 104 ? 16.195 -6.737 -5.014 1.00 85.38 104 GLY A O 1
ATOM 862 N N . MET A 1 105 ? 15.235 -7.043 -3.007 1.00 78.38 105 MET A N 1
ATOM 863 C CA . MET A 1 105 ? 16.483 -7.101 -2.250 1.00 78.38 105 MET A CA 1
ATOM 864 C C . MET A 1 105 ? 17.301 -8.341 -2.609 1.00 78.38 105 MET A C 1
ATOM 866 O O . MET A 1 105 ? 16.771 -9.452 -2.677 1.00 78.38 105 MET A O 1
ATOM 870 N N . TYR A 1 106 ? 18.618 -8.156 -2.755 1.00 67.38 106 TYR A N 1
ATOM 871 C CA . TYR A 1 106 ? 19.556 -9.240 -3.042 1.00 67.38 106 TYR A CA 1
ATOM 872 C C . TYR A 1 106 ? 19.400 -10.452 -2.112 1.00 67.38 106 TYR A C 1
ATOM 874 O O . TYR A 1 106 ? 19.494 -11.576 -2.580 1.00 67.38 106 TYR A O 1
ATOM 882 N N . SER A 1 107 ? 19.127 -10.278 -0.815 1.00 65.69 107 SER A N 1
ATOM 883 C CA . SER A 1 107 ? 18.968 -11.430 0.089 1.00 65.69 107 SER A CA 1
ATOM 884 C C . SER A 1 107 ? 17.774 -12.326 -0.262 1.00 65.69 107 SER A C 1
ATOM 886 O O . SER A 1 107 ? 17.804 -13.511 0.045 1.00 65.69 107 SER A O 1
ATOM 888 N N . ALA A 1 108 ? 16.754 -11.789 -0.935 1.00 71.00 108 ALA A N 1
ATOM 889 C CA . ALA A 1 108 ? 15.570 -12.540 -1.342 1.00 71.00 108 ALA A CA 1
ATOM 890 C C . ALA A 1 108 ? 15.626 -13.027 -2.800 1.00 71.00 108 ALA A C 1
ATOM 892 O O . ALA A 1 108 ? 14.983 -14.015 -3.140 1.00 71.00 108 ALA A O 1
ATOM 893 N N . PHE A 1 109 ? 16.380 -12.346 -3.671 1.00 76.94 109 PHE A N 1
ATOM 894 C CA . PHE A 1 109 ? 16.396 -12.626 -5.116 1.00 76.94 109 PHE A CA 1
ATOM 895 C C . PHE A 1 109 ? 17.785 -12.916 -5.700 1.00 76.94 109 PHE A C 1
ATOM 897 O O . PHE A 1 109 ? 17.901 -13.205 -6.891 1.00 76.94 109 PHE A O 1
ATOM 904 N N . TYR A 1 110 ? 18.839 -12.821 -4.888 1.00 78.06 110 TYR A N 1
ATOM 905 C CA . TYR A 1 110 ? 20.255 -12.933 -5.266 1.00 78.06 110 TYR A CA 1
ATOM 906 C C . TYR A 1 110 ? 20.683 -11.974 -6.392 1.00 78.06 110 TYR A C 1
ATOM 908 O O . TYR A 1 110 ? 21.636 -12.235 -7.124 1.00 78.06 110 TYR A O 1
ATOM 916 N N . SER A 1 111 ? 19.959 -10.862 -6.550 1.00 83.88 111 SER A N 1
ATOM 917 C CA . SER A 1 111 ? 20.226 -9.788 -7.507 1.00 83.88 111 SER A CA 1
ATOM 918 C C . SER A 1 111 ? 19.461 -8.528 -7.092 1.00 83.88 111 SER A C 1
ATOM 920 O O . SER A 1 111 ? 18.350 -8.640 -6.584 1.00 83.88 111 SER A O 1
ATOM 922 N N . ASP A 1 112 ? 20.022 -7.343 -7.346 1.00 84.69 112 ASP A N 1
ATOM 923 C CA . ASP A 1 112 ? 19.294 -6.062 -7.260 1.00 84.69 112 ASP A CA 1
ATOM 924 C C . ASP A 1 112 ? 18.598 -5.699 -8.593 1.00 84.69 112 ASP A C 1
ATOM 926 O O . ASP A 1 112 ? 17.853 -4.719 -8.682 1.00 84.69 112 ASP A O 1
ATOM 930 N N . ASP A 1 113 ? 18.835 -6.494 -9.640 1.00 90.19 113 ASP A N 1
ATOM 931 C CA . ASP A 1 113 ? 18.298 -6.329 -10.990 1.00 90.19 113 ASP A CA 1
ATOM 932 C C . ASP A 1 113 ? 17.212 -7.377 -11.283 1.00 90.19 113 ASP A C 1
ATOM 934 O O . ASP A 1 113 ? 17.314 -8.201 -12.195 1.00 90.19 113 ASP A O 1
ATOM 938 N N . VAL A 1 114 ? 16.187 -7.390 -10.431 1.00 92.81 114 VAL A N 1
ATOM 939 C CA . VAL A 1 114 ? 15.097 -8.371 -10.478 1.00 92.81 114 VAL A CA 1
ATOM 940 C C . VAL A 1 114 ? 14.055 -7.982 -11.532 1.00 92.81 114 VAL A C 1
ATOM 942 O O . VAL A 1 114 ? 13.707 -6.810 -11.690 1.00 92.81 114 VAL A O 1
ATOM 945 N N . GLU A 1 115 ? 13.539 -8.980 -12.245 1.00 94.00 115 GLU A N 1
ATOM 946 C CA . GLU A 1 115 ? 12.407 -8.878 -13.169 1.00 94.00 115 GLU A CA 1
ATOM 947 C C . GLU A 1 115 ? 11.481 -10.093 -12.999 1.00 94.00 115 GLU A C 1
ATOM 949 O O . GLU A 1 115 ? 11.857 -11.111 -12.406 1.00 94.00 115 GLU A O 1
ATOM 954 N N . GLY A 1 116 ? 10.275 -10.006 -13.555 1.00 95.00 116 GLY A N 1
ATOM 955 C CA . GLY A 1 116 ? 9.324 -11.111 -13.586 1.00 95.00 116 GLY A CA 1
ATOM 956 C C . GLY A 1 116 ? 8.228 -11.031 -12.528 1.00 95.00 116 GLY A C 1
ATOM 957 O O . GLY A 1 116 ? 8.217 -10.167 -11.655 1.00 95.00 116 GLY A O 1
ATOM 958 N N . LEU A 1 117 ? 7.282 -11.962 -12.644 1.00 96.81 117 LEU A N 1
ATOM 959 C CA . LEU A 1 117 ? 6.212 -12.164 -11.678 1.00 96.81 117 LEU A CA 1
ATOM 960 C C . LEU A 1 117 ? 6.535 -13.392 -10.832 1.00 96.81 117 LEU A C 1
ATOM 962 O O . LEU A 1 117 ? 6.910 -14.445 -11.355 1.00 96.81 117 LEU A O 1
ATOM 966 N N . TRP A 1 118 ? 6.364 -13.258 -9.529 1.00 96.31 118 TRP A N 1
ATOM 967 C CA . TRP A 1 118 ? 6.611 -14.325 -8.578 1.00 96.31 118 TRP A CA 1
ATOM 968 C C . TRP A 1 118 ? 5.313 -14.701 -7.865 1.00 96.31 118 TRP A C 1
ATOM 970 O O . TRP A 1 118 ? 4.334 -13.961 -7.918 1.00 96.31 118 TRP A O 1
ATOM 980 N N . LYS A 1 119 ? 5.278 -15.872 -7.241 1.00 96.50 119 LYS A N 1
ATOM 981 C CA . LYS A 1 119 ? 4.102 -16.418 -6.564 1.00 96.50 119 LYS A CA 1
ATOM 982 C C . LYS A 1 119 ? 4.471 -16.835 -5.145 1.00 96.50 119 LYS A C 1
ATOM 984 O O . LYS A 1 119 ? 5.513 -17.459 -4.961 1.00 96.50 119 LYS A O 1
ATOM 989 N N . LEU A 1 120 ? 3.630 -16.505 -4.171 1.00 94.81 120 LEU A N 1
ATOM 990 C CA . LEU A 1 120 ? 3.761 -17.006 -2.805 1.00 94.81 120 LEU A CA 1
ATOM 991 C C . LEU A 1 120 ? 3.327 -18.470 -2.703 1.00 94.81 120 LEU A C 1
ATOM 993 O O . LEU A 1 120 ? 2.488 -18.953 -3.465 1.00 94.81 120 LEU A O 1
ATOM 997 N N . GLU A 1 121 ? 3.894 -19.165 -1.726 1.00 92.06 121 GLU A N 1
ATOM 998 C CA . GLU A 1 121 ? 3.402 -20.468 -1.293 1.00 92.06 121 GLU A CA 1
ATOM 999 C C . GLU A 1 121 ? 2.256 -20.266 -0.293 1.00 92.06 121 GLU A C 1
ATOM 1001 O O . GLU A 1 121 ? 2.482 -20.037 0.896 1.00 92.06 121 GLU A O 1
ATOM 1006 N N . THR A 1 122 ? 1.028 -20.265 -0.809 1.00 92.62 122 THR A N 1
ATOM 1007 C CA . THR A 1 122 ? -0.229 -20.014 -0.083 1.00 92.62 122 THR A CA 1
ATOM 1008 C C . THR A 1 122 ? -1.349 -20.899 -0.638 1.00 92.62 122 THR A C 1
ATOM 1010 O O . THR A 1 122 ? -1.204 -21.465 -1.725 1.00 92.62 122 THR A O 1
ATOM 1013 N N . GLU A 1 123 ? -2.470 -21.028 0.081 1.00 92.12 123 GLU A N 1
ATOM 1014 C CA . GLU A 1 123 ? -3.652 -21.743 -0.427 1.00 92.12 123 GLU A CA 1
ATOM 1015 C C . GLU A 1 123 ? -4.313 -20.964 -1.573 1.00 92.12 123 GLU A C 1
ATOM 1017 O O . GLU A 1 123 ? -4.755 -21.552 -2.564 1.00 92.12 123 GLU A O 1
ATOM 1022 N N . LYS A 1 124 ? -4.351 -19.629 -1.463 1.00 94.69 124 LYS A N 1
ATOM 1023 C CA . LYS A 1 124 ? -4.762 -18.725 -2.546 1.00 94.69 124 LYS A CA 1
ATOM 1024 C C . LYS A 1 124 ? -3.598 -18.396 -3.482 1.00 94.69 124 LYS A C 1
ATOM 1026 O O . LYS A 1 124 ? -2.440 -18.355 -3.080 1.00 94.69 124 LYS A O 1
ATOM 1031 N N . ASP A 1 125 ? -3.909 -18.073 -4.735 1.00 96.69 125 ASP A N 1
ATOM 1032 C CA . ASP A 1 125 ? -2.924 -17.551 -5.687 1.00 96.69 125 ASP A CA 1
ATOM 1033 C C . ASP A 1 125 ? -2.592 -16.082 -5.370 1.00 96.69 125 ASP A C 1
ATOM 1035 O O . ASP A 1 125 ? -3.280 -15.180 -5.847 1.00 96.69 125 ASP A O 1
ATOM 1039 N N . ILE A 1 126 ? -1.529 -15.846 -4.592 1.00 97.75 126 ILE A N 1
ATOM 1040 C CA . ILE A 1 126 ? -1.009 -14.500 -4.301 1.00 97.75 126 ILE A CA 1
ATOM 1041 C C . ILE A 1 126 ? 0.315 -14.278 -5.033 1.00 97.75 126 ILE A C 1
ATOM 1043 O O . ILE A 1 126 ? 1.229 -15.108 -4.970 1.00 97.75 126 ILE A O 1
ATOM 1047 N N . PHE A 1 127 ? 0.435 -13.141 -5.718 1.00 98.12 127 PHE A N 1
ATOM 1048 C CA . PHE A 1 127 ? 1.595 -12.825 -6.550 1.00 98.12 127 PHE A CA 1
ATOM 1049 C C . PHE A 1 127 ? 2.478 -11.723 -5.965 1.00 98.12 127 PHE A C 1
ATOM 1051 O O . PHE A 1 127 ? 2.025 -10.821 -5.268 1.00 98.12 127 PHE A O 1
ATOM 1058 N N . ILE A 1 128 ? 3.761 -11.776 -6.295 1.00 97.06 128 ILE A N 1
ATOM 1059 C CA . ILE A 1 128 ? 4.773 -10.818 -5.873 1.00 97.06 128 ILE A CA 1
ATOM 1060 C C . ILE A 1 128 ? 5.385 -10.162 -7.104 1.00 97.06 128 ILE A C 1
ATOM 1062 O O . ILE A 1 128 ? 5.853 -10.841 -8.023 1.00 97.06 128 ILE A O 1
ATOM 1066 N N . ILE A 1 129 ? 5.406 -8.831 -7.098 1.00 97.25 129 ILE A N 1
ATOM 1067 C CA . ILE A 1 129 ? 6.075 -8.014 -8.106 1.00 97.25 129 ILE A CA 1
ATOM 1068 C C . ILE A 1 129 ? 7.274 -7.339 -7.425 1.00 97.25 129 ILE A C 1
ATOM 1070 O O . ILE A 1 129 ? 7.092 -6.372 -6.683 1.00 97.25 129 ILE A O 1
ATOM 1074 N N . PRO A 1 130 ? 8.501 -7.836 -7.632 1.00 95.75 130 PRO A N 1
ATOM 1075 C CA . PRO A 1 130 ? 9.677 -7.243 -7.021 1.00 95.75 130 PRO A CA 1
ATOM 1076 C C . PRO A 1 130 ? 10.021 -5.911 -7.685 1.00 95.75 130 PRO A C 1
ATOM 1078 O O . PRO A 1 130 ? 10.171 -5.816 -8.906 1.00 95.75 130 PRO A O 1
ATOM 1081 N N . ARG A 1 131 ? 10.204 -4.881 -6.862 1.00 95.44 131 ARG A N 1
ATOM 1082 C CA . ARG A 1 131 ? 10.817 -3.616 -7.256 1.00 95.44 131 ARG A CA 1
ATOM 1083 C C . ARG A 1 131 ? 12.253 -3.880 -7.695 1.00 95.44 131 ARG A C 1
ATOM 1085 O O . ARG A 1 131 ? 13.070 -4.359 -6.914 1.00 95.44 131 ARG A O 1
ATOM 1092 N N . ASN A 1 132 ? 12.585 -3.503 -8.920 1.00 94.69 132 ASN A N 1
ATOM 1093 C CA . ASN A 1 132 ? 13.950 -3.536 -9.418 1.00 94.69 132 ASN A CA 1
ATOM 1094 C C . ASN A 1 132 ? 14.752 -2.421 -8.740 1.00 94.69 132 ASN A C 1
ATOM 1096 O O . ASN A 1 132 ? 14.561 -1.239 -9.044 1.00 94.69 132 ASN A O 1
ATOM 1100 N N . ARG A 1 133 ? 15.616 -2.783 -7.787 1.00 90.94 133 ARG A N 1
ATOM 1101 C CA . ARG A 1 133 ? 16.381 -1.812 -6.999 1.00 90.94 133 ARG A CA 1
ATOM 1102 C C . ARG A 1 133 ? 17.333 -1.023 -7.873 1.00 90.94 133 ARG A C 1
ATOM 1104 O O . ARG A 1 133 ? 17.314 0.198 -7.786 1.00 90.94 133 ARG A O 1
ATOM 1111 N N . ALA A 1 134 ? 18.110 -1.685 -8.728 1.00 88.56 134 ALA A N 1
ATOM 1112 C CA . ALA A 1 134 ? 19.097 -1.011 -9.568 1.00 88.56 134 ALA A CA 1
ATOM 1113 C C . ALA A 1 134 ? 18.463 0.141 -10.370 1.00 88.56 134 ALA A C 1
ATOM 1115 O O . ALA A 1 134 ? 18.920 1.281 -10.307 1.00 88.56 134 ALA A O 1
ATOM 1116 N N . LEU A 1 135 ? 17.344 -0.124 -11.048 1.00 91.06 135 LEU A N 1
ATOM 1117 C CA . LEU A 1 135 ? 16.618 0.892 -11.812 1.00 91.06 135 LEU A CA 1
ATOM 1118 C C . LEU A 1 135 ? 15.914 1.914 -10.923 1.00 91.06 135 LEU A C 1
ATOM 1120 O O . LEU A 1 135 ? 15.912 3.102 -11.243 1.00 91.06 135 LEU A O 1
ATOM 1124 N N . SER A 1 136 ? 15.331 1.476 -9.810 1.00 91.19 136 SER A N 1
ATOM 1125 C CA . SER A 1 136 ? 14.610 2.372 -8.908 1.00 91.19 136 SER A CA 1
ATOM 1126 C C . SER A 1 136 ? 15.526 3.369 -8.211 1.00 91.19 136 SER A C 1
ATOM 1128 O O . SER A 1 136 ? 15.136 4.520 -8.072 1.00 91.19 136 SER A O 1
ATOM 1130 N N . TRP A 1 137 ? 16.747 2.971 -7.845 1.00 85.06 137 TRP A N 1
ATOM 1131 C CA . TRP A 1 137 ? 17.769 3.887 -7.337 1.00 85.06 137 TRP A CA 1
ATOM 1132 C C . TRP A 1 137 ? 18.085 4.969 -8.364 1.00 85.06 137 TRP A C 1
ATOM 1134 O O . TRP A 1 137 ? 18.106 6.144 -8.029 1.00 85.06 137 TRP A O 1
ATOM 1144 N N . HIS A 1 138 ? 18.248 4.613 -9.637 1.00 82.56 138 HIS A N 1
ATOM 1145 C CA . HIS A 1 138 ? 18.454 5.621 -10.673 1.00 82.56 138 HIS A CA 1
ATOM 1146 C C . HIS A 1 138 ? 17.227 6.523 -10.884 1.00 82.56 138 HIS A C 1
ATOM 1148 O O . HIS A 1 138 ? 17.379 7.709 -11.162 1.00 82.56 138 HIS A O 1
ATOM 1154 N N . PHE A 1 139 ? 16.018 5.985 -10.726 1.00 80.31 139 PHE A N 1
ATOM 1155 C CA . PHE A 1 139 ? 14.774 6.756 -10.792 1.00 80.31 139 PHE A CA 1
ATOM 1156 C C . PHE A 1 139 ? 14.635 7.737 -9.612 1.00 80.31 139 PHE A C 1
ATOM 1158 O O . PHE A 1 139 ? 14.111 8.837 -9.781 1.00 80.31 139 PHE A O 1
ATOM 1165 N N . SER A 1 140 ? 15.140 7.355 -8.433 1.00 77.00 140 SER A N 1
ATOM 1166 C CA . SER A 1 140 ? 15.006 8.081 -7.165 1.00 77.00 140 SER A CA 1
ATOM 1167 C C . SER A 1 140 ? 16.259 8.830 -6.696 1.00 77.00 140 SER A C 1
ATOM 1169 O O . SER A 1 140 ? 16.178 9.465 -5.650 1.00 77.00 140 SER A O 1
ATOM 1171 N N . ASP A 1 141 ? 17.392 8.784 -7.410 1.00 69.06 141 ASP A N 1
ATOM 1172 C CA . ASP A 1 141 ? 18.658 9.462 -7.057 1.00 69.06 141 ASP A CA 1
ATOM 1173 C C . ASP A 1 141 ? 18.942 10.691 -7.950 1.00 69.06 141 ASP A C 1
ATOM 1175 O O . ASP A 1 141 ? 18.311 10.886 -8.992 1.00 69.06 141 ASP A O 1
ATOM 1179 N N . ASN A 1 142 ? 19.735 11.646 -7.448 1.00 53.50 142 ASN A N 1
ATOM 1180 C CA . ASN A 1 142 ? 19.919 13.019 -7.960 1.00 53.50 142 ASN A CA 1
ATOM 1181 C C . ASN A 1 142 ? 20.508 13.088 -9.374 1.00 53.50 142 ASN A C 1
ATOM 1183 O O . ASN A 1 142 ? 20.543 14.154 -9.983 1.00 53.50 142 ASN A O 1
ATOM 1187 N N . ALA A 1 143 ? 20.964 11.956 -9.902 1.00 57.12 143 ALA A N 1
ATOM 1188 C CA . ALA A 1 143 ? 21.551 11.871 -11.222 1.00 57.12 143 ALA A CA 1
ATOM 1189 C C . ALA A 1 143 ? 20.533 11.677 -12.351 1.00 57.12 143 ALA A C 1
ATOM 1191 O O . ALA A 1 143 ? 21.025 11.625 -13.474 1.00 57.12 143 ALA A O 1
ATOM 1192 N N . PHE A 1 144 ? 19.216 11.523 -12.061 1.00 62.97 144 PHE A N 1
ATOM 1193 C CA . PHE A 1 144 ? 18.129 11.151 -12.998 1.00 62.97 144 PHE A CA 1
ATOM 1194 C C . PHE A 1 144 ? 18.696 10.725 -14.348 1.00 62.97 144 PHE A C 1
ATOM 1196 O O . PHE A 1 144 ? 18.971 11.599 -15.186 1.00 62.97 144 PHE A O 1
ATOM 1203 N N . PRO A 1 145 ? 18.945 9.424 -14.577 1.00 64.69 145 PRO A N 1
ATOM 1204 C CA . PRO A 1 145 ? 19.513 9.038 -15.848 1.00 64.69 145 PRO A CA 1
ATOM 1205 C C . PRO A 1 145 ? 18.596 9.585 -16.937 1.00 64.69 145 PRO A C 1
ATOM 1207 O O . PRO A 1 145 ? 17.377 9.639 -16.760 1.00 64.69 145 PRO A O 1
ATOM 1210 N N . ASN A 1 146 ? 19.173 10.009 -18.056 1.00 80.81 146 ASN A N 1
ATOM 1211 C CA . ASN A 1 146 ? 18.378 10.410 -19.206 1.00 80.81 146 ASN A CA 1
ATOM 1212 C C . ASN A 1 146 ? 17.255 9.370 -19.415 1.00 80.81 146 ASN A C 1
ATOM 1214 O O . ASN A 1 146 ? 17.545 8.176 -19.517 1.00 80.81 146 ASN A O 1
ATOM 1218 N N . GLY A 1 147 ? 15.988 9.806 -19.453 1.00 87.94 147 GLY A N 1
ATOM 1219 C CA . GLY A 1 147 ? 14.833 8.911 -19.600 1.00 87.94 147 GLY A CA 1
ATOM 1220 C C . GLY A 1 147 ? 14.970 7.959 -20.792 1.00 87.94 147 GLY A C 1
ATOM 1221 O O . GLY A 1 147 ? 14.497 6.827 -20.737 1.00 87.94 147 GLY A O 1
ATOM 1222 N N . GLN A 1 148 ? 15.715 8.363 -21.826 1.00 91.69 148 GLN A N 1
ATOM 1223 C CA . GLN A 1 148 ? 16.125 7.497 -22.925 1.00 91.69 148 GLN A CA 1
ATOM 1224 C C . GLN A 1 148 ? 16.923 6.274 -22.460 1.00 91.69 148 GLN A C 1
ATOM 1226 O O . GLN A 1 148 ? 16.570 5.156 -22.826 1.00 91.69 148 GLN A O 1
ATOM 1231 N N . TRP A 1 149 ? 17.983 6.470 -21.671 1.00 91.56 149 TRP A N 1
ATOM 1232 C CA . TRP A 1 149 ? 18.812 5.377 -21.157 1.00 91.56 149 TRP A CA 1
ATOM 1233 C C . TRP A 1 149 ? 17.973 4.401 -20.335 1.00 91.56 149 TRP A C 1
ATOM 1235 O O . TRP A 1 149 ? 18.126 3.186 -20.460 1.00 91.56 149 TRP A O 1
ATOM 1245 N N . MET A 1 150 ? 17.054 4.923 -19.521 1.00 91.81 150 MET A N 1
ATOM 1246 C CA . MET A 1 150 ? 16.213 4.074 -18.687 1.00 91.81 150 MET A CA 1
ATOM 1247 C C . MET A 1 150 ? 15.261 3.229 -19.534 1.00 91.81 150 MET A C 1
ATOM 1249 O O . MET A 1 150 ? 15.199 2.016 -19.348 1.00 91.81 150 MET A O 1
ATOM 1253 N N . LEU A 1 151 ? 14.577 3.837 -20.507 1.00 95.06 151 LEU A N 1
ATOM 1254 C CA . LEU A 1 151 ? 13.710 3.110 -21.434 1.00 95.06 151 LEU A CA 1
ATOM 1255 C C . LEU A 1 151 ? 14.489 2.074 -22.260 1.00 95.06 151 LEU A C 1
ATOM 1257 O O . LEU A 1 151 ? 14.031 0.947 -22.411 1.00 95.06 151 LEU A O 1
ATOM 1261 N N . GLU A 1 152 ? 15.689 2.411 -22.739 1.00 94.81 152 GLU A N 1
ATOM 1262 C CA . GLU A 1 152 ? 16.572 1.467 -23.439 1.00 94.81 152 GLU A CA 1
ATOM 1263 C C . GLU A 1 152 ? 16.997 0.301 -22.538 1.00 94.81 152 GLU A C 1
ATOM 1265 O O . GLU A 1 152 ? 17.083 -0.836 -23.002 1.00 94.81 152 GLU A O 1
ATOM 1270 N N . THR A 1 153 ? 17.233 0.557 -21.253 1.00 94.44 153 THR A N 1
ATOM 1271 C CA . THR A 1 153 ? 17.599 -0.479 -20.280 1.00 94.44 153 THR A CA 1
ATOM 1272 C C . THR A 1 153 ? 16.419 -1.404 -19.989 1.00 94.44 153 THR A C 1
ATOM 1274 O O . THR A 1 153 ? 16.584 -2.621 -20.021 1.00 94.44 153 THR A O 1
ATOM 1277 N N . ILE A 1 154 ? 15.219 -0.849 -19.792 1.00 95.75 154 ILE A N 1
ATOM 1278 C CA . ILE A 1 154 ? 13.987 -1.624 -19.578 1.00 95.75 154 ILE A CA 1
ATOM 1279 C C . ILE A 1 154 ? 13.627 -2.436 -20.827 1.00 95.75 154 ILE A C 1
ATOM 1281 O O . ILE A 1 154 ? 13.235 -3.589 -20.707 1.00 95.75 154 ILE A O 1
ATOM 1285 N N . SER A 1 155 ? 13.814 -1.894 -22.034 1.00 96.62 155 SER A N 1
ATOM 1286 C CA . SER A 1 155 ? 13.476 -2.591 -23.288 1.00 96.62 155 SER A CA 1
ATOM 1287 C C . SER A 1 155 ? 14.254 -3.896 -23.520 1.00 96.62 155 SER A C 1
ATOM 1289 O O . SER A 1 155 ? 13.863 -4.713 -24.348 1.00 96.62 155 SER A O 1
ATOM 1291 N N . LYS A 1 156 ? 15.362 -4.097 -22.795 1.00 96.12 156 LYS A N 1
ATOM 1292 C CA . LYS A 1 156 ? 16.214 -5.296 -22.869 1.00 96.12 156 LYS A CA 1
ATOM 1293 C C . LYS A 1 156 ? 15.819 -6.378 -21.855 1.00 96.12 156 LYS A C 1
ATOM 1295 O O . LYS A 1 156 ? 16.493 -7.403 -21.775 1.00 96.12 156 LYS A O 1
ATOM 1300 N N . LYS A 1 157 ? 14.784 -6.132 -21.051 1.00 95.25 157 LYS A N 1
ATOM 1301 C CA . LYS A 1 157 ? 14.288 -7.020 -19.993 1.00 95.25 157 LYS A CA 1
ATOM 1302 C C . LYS A 1 157 ? 13.345 -8.068 -20.575 1.00 95.25 157 LYS A C 1
ATOM 1304 O O . LYS A 1 157 ? 12.617 -7.782 -21.522 1.00 95.25 157 LYS A O 1
ATOM 1309 N N . ASN A 1 158 ? 13.352 -9.281 -20.019 1.00 92.88 158 ASN A N 1
ATOM 1310 C CA . ASN A 1 158 ? 12.529 -10.385 -20.540 1.00 92.88 158 ASN A CA 1
ATOM 1311 C C . ASN A 1 158 ? 11.194 -10.534 -19.802 1.00 92.88 158 ASN A C 1
ATOM 1313 O O . ASN A 1 158 ? 10.335 -11.315 -20.215 1.00 92.88 158 ASN A O 1
ATOM 1317 N N . GLY A 1 159 ? 11.019 -9.814 -18.696 1.00 93.44 159 GLY A N 1
ATOM 1318 C CA . GLY A 1 159 ? 9.826 -9.866 -17.866 1.00 93.44 159 GLY A CA 1
ATOM 1319 C C . GLY A 1 159 ? 9.353 -8.482 -17.431 1.00 93.44 159 GLY A C 1
ATOM 1320 O O . GLY A 1 159 ? 10.013 -7.479 -17.705 1.00 93.44 159 GLY A O 1
ATOM 1321 N N . PRO A 1 160 ? 8.204 -8.417 -16.736 1.00 95.88 160 PRO A N 1
ATOM 1322 C CA . PRO A 1 160 ? 7.755 -7.185 -16.108 1.00 95.88 160 PRO A CA 1
ATOM 1323 C C . PRO A 1 160 ? 8.804 -6.663 -15.121 1.00 95.88 160 PRO A C 1
ATOM 1325 O O . PRO A 1 160 ? 9.432 -7.432 -14.393 1.00 95.88 160 PRO A O 1
ATOM 1328 N N . VAL A 1 161 ? 8.956 -5.343 -15.085 1.00 96.56 161 VAL A N 1
ATOM 1329 C CA . VAL A 1 161 ? 9.868 -4.635 -14.186 1.00 96.56 161 VAL A CA 1
ATOM 1330 C C . VAL A 1 161 ? 9.060 -3.611 -13.408 1.00 96.56 161 VAL A C 1
ATOM 1332 O O . VAL A 1 161 ? 8.422 -2.748 -14.010 1.00 96.56 161 VAL A O 1
ATOM 1335 N N . ALA A 1 162 ? 9.097 -3.689 -12.078 1.00 96.56 162 ALA A N 1
ATOM 1336 C CA . ALA A 1 162 ? 8.559 -2.635 -11.229 1.00 96.56 162 ALA A CA 1
ATOM 1337 C C . ALA A 1 162 ? 9.660 -1.638 -10.869 1.00 96.56 162 ALA A C 1
ATOM 1339 O O . ALA A 1 162 ? 10.728 -2.017 -10.393 1.00 96.56 162 ALA A O 1
ATOM 1340 N N . ILE A 1 163 ? 9.379 -0.356 -11.077 1.00 93.75 163 ILE A N 1
ATOM 1341 C CA . ILE A 1 163 ? 10.223 0.760 -10.651 1.00 93.75 163 ILE A CA 1
ATOM 1342 C C . ILE A 1 163 ? 9.412 1.547 -9.630 1.00 93.75 163 ILE A C 1
ATOM 1344 O O . ILE A 1 163 ? 8.255 1.869 -9.891 1.00 93.75 163 ILE A O 1
ATOM 1348 N N . GLY A 1 164 ? 9.999 1.813 -8.465 1.00 91.94 164 GLY A N 1
ATOM 1349 C CA . GLY A 1 164 ? 9.299 2.466 -7.360 1.00 91.94 164 GLY A CA 1
ATOM 1350 C C . GLY A 1 164 ? 10.171 3.483 -6.637 1.00 91.94 164 GLY A C 1
ATOM 1351 O O . GLY A 1 164 ? 11.338 3.213 -6.340 1.00 91.94 164 GLY A O 1
ATOM 1352 N N . CYS A 1 165 ? 9.586 4.631 -6.327 1.00 91.12 165 CYS A N 1
ATOM 1353 C CA . CYS A 1 165 ? 10.151 5.668 -5.475 1.00 91.12 165 CYS A CA 1
ATOM 1354 C C . CYS A 1 165 ? 9.019 6.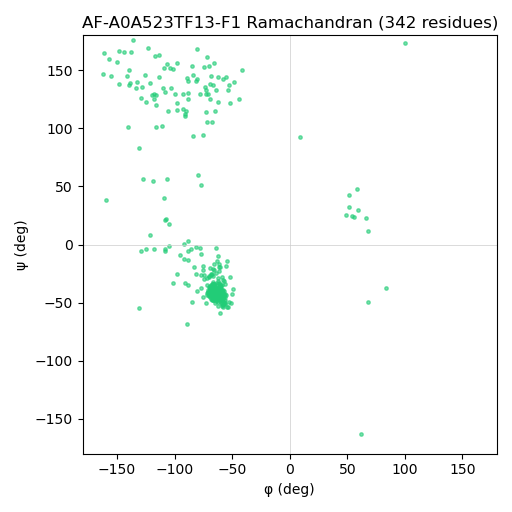378 -4.732 1.00 91.12 165 CYS A C 1
ATOM 1356 O O . CYS A 1 165 ? 7.854 6.255 -5.121 1.00 91.12 165 CYS A O 1
ATOM 1358 N N . ASP A 1 166 ? 9.380 7.158 -3.722 1.00 90.44 166 ASP A N 1
ATOM 1359 C CA . ASP A 1 166 ? 8.436 8.036 -3.041 1.00 90.44 166 ASP A CA 1
ATOM 1360 C C . ASP A 1 166 ? 7.879 9.071 -4.018 1.00 90.44 166 ASP A C 1
ATOM 1362 O O . ASP A 1 166 ? 8.586 9.553 -4.915 1.00 90.44 166 ASP A O 1
ATOM 1366 N N . LEU A 1 167 ? 6.604 9.420 -3.851 1.00 91.12 167 LEU A N 1
ATOM 1367 C CA . LEU A 1 167 ? 5.928 10.367 -4.734 1.00 91.12 167 LEU A CA 1
ATOM 1368 C C . LEU A 1 167 ? 6.581 11.754 -4.652 1.00 91.12 167 LEU A C 1
ATOM 1370 O O . LEU A 1 167 ? 6.694 12.450 -5.659 1.00 91.12 167 LEU A O 1
ATOM 1374 N N . GLU A 1 168 ? 7.087 12.114 -3.475 1.00 87.56 168 GLU A N 1
ATOM 1375 C CA . GLU A 1 168 ? 7.770 13.365 -3.146 1.00 87.56 168 GLU A CA 1
ATOM 1376 C C . GLU A 1 168 ? 9.081 13.548 -3.925 1.00 87.56 168 GLU A C 1
ATOM 1378 O O . GLU A 1 168 ? 9.606 14.662 -4.023 1.00 87.56 168 GLU A O 1
ATOM 1383 N N . CYS A 1 169 ? 9.596 12.491 -4.565 1.00 87.38 169 CYS A N 1
ATOM 1384 C CA . CYS A 1 169 ? 10.669 12.631 -5.545 1.00 87.38 169 CYS A CA 1
ATOM 1385 C C . CYS A 1 169 ? 10.240 13.498 -6.748 1.00 87.38 169 CYS A C 1
ATOM 1387 O O . CYS A 1 169 ? 11.082 14.115 -7.400 1.00 87.38 169 CYS A O 1
ATOM 1389 N N . PHE A 1 170 ? 8.945 13.617 -7.030 1.00 88.25 170 PHE A N 1
ATOM 1390 C CA . PHE A 1 170 ? 8.428 14.484 -8.081 1.00 88.25 170 PHE A CA 1
ATOM 1391 C C . PHE A 1 170 ? 7.953 15.822 -7.505 1.00 88.25 170 PHE A C 1
ATOM 1393 O O . PHE A 1 170 ? 7.019 15.892 -6.713 1.00 88.25 170 PHE A O 1
ATOM 1400 N N . GLY A 1 171 ? 8.613 16.914 -7.893 1.00 87.06 171 GLY A N 1
ATOM 1401 C CA . GLY A 1 171 ? 8.260 18.281 -7.501 1.00 87.06 171 GLY A CA 1
ATOM 1402 C C . GLY A 1 171 ? 8.802 18.752 -6.149 1.00 87.06 171 GLY A C 1
ATOM 1403 O O . GLY A 1 171 ? 9.203 19.911 -6.064 1.00 87.06 171 GLY A O 1
ATOM 1404 N N . HIS A 1 172 ? 8.866 17.890 -5.126 1.00 86.38 172 HIS A N 1
ATOM 1405 C CA . HIS A 1 172 ? 9.327 18.280 -3.784 1.00 86.38 172 HIS A CA 1
ATOM 1406 C C . HIS A 1 172 ? 10.847 18.116 -3.615 1.00 86.38 172 HIS A C 1
ATOM 1408 O O . HIS A 1 172 ? 11.564 19.111 -3.566 1.00 86.38 172 HIS A O 1
ATOM 1414 N N . HIS A 1 173 ? 11.375 16.886 -3.607 1.00 82.75 173 HIS A N 1
ATOM 1415 C CA . HIS A 1 173 ? 12.809 16.645 -3.361 1.00 82.75 173 HIS A CA 1
ATOM 1416 C C . HIS A 1 173 ? 13.702 17.081 -4.527 1.00 82.75 173 HIS A C 1
ATOM 1418 O O . HIS A 1 173 ? 14.859 17.438 -4.322 1.00 82.75 173 HIS A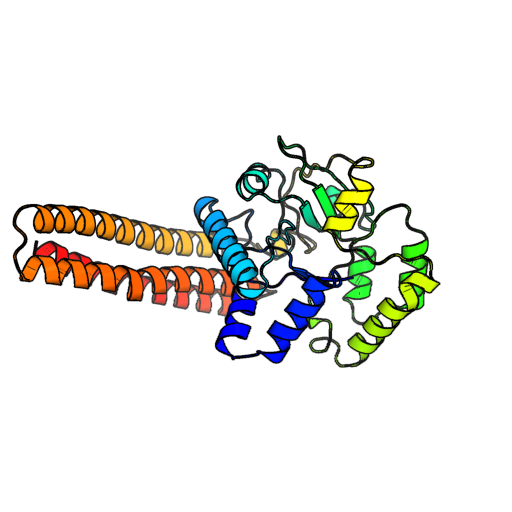 O 1
ATOM 1424 N N . ARG A 1 174 ? 13.177 17.040 -5.759 1.00 77.56 174 ARG A N 1
ATOM 1425 C CA . ARG A 1 174 ? 13.954 17.284 -6.988 1.00 77.56 174 ARG A CA 1
ATOM 1426 C C . ARG A 1 174 ? 13.435 18.444 -7.843 1.00 77.56 174 ARG A C 1
ATOM 1428 O O . ARG A 1 174 ? 13.898 18.637 -8.966 1.00 77.56 174 ARG A O 1
ATOM 1435 N N . GLY A 1 175 ? 12.467 19.213 -7.343 1.00 83.12 175 GLY A N 1
ATOM 1436 C CA . GLY A 1 175 ? 11.900 20.353 -8.064 1.00 83.12 175 GLY A CA 1
ATOM 1437 C C . GLY A 1 175 ? 11.221 19.983 -9.391 1.00 83.12 175 GLY A C 1
ATOM 1438 O O . GLY A 1 175 ? 10.882 18.828 -9.649 1.00 83.12 175 GLY A O 1
ATOM 1439 N N . ALA A 1 176 ? 11.008 20.980 -10.250 1.00 85.12 176 ALA A N 1
ATOM 1440 C CA . ALA A 1 176 ? 10.169 20.850 -11.445 1.00 85.12 176 ALA A CA 1
ATOM 1441 C C . ALA A 1 176 ? 10.740 19.935 -12.550 1.00 85.12 176 ALA A C 1
ATOM 1443 O O . ALA A 1 176 ? 9.967 19.362 -13.318 1.00 85.12 176 ALA A O 1
ATOM 1444 N N . ASP A 1 177 ? 12.063 19.760 -12.641 1.00 84.69 177 ASP A N 1
ATOM 1445 C CA . ASP A 1 177 ? 12.682 18.950 -13.705 1.00 84.69 177 ASP A CA 1
ATOM 1446 C C . ASP A 1 177 ? 12.349 17.454 -13.593 1.00 84.69 177 ASP A C 1
ATOM 1448 O O . ASP A 1 177 ? 12.282 16.752 -14.603 1.00 84.69 177 ASP A O 1
ATOM 1452 N N . SER A 1 178 ? 12.034 16.980 -12.387 1.00 87.31 178 SER A N 1
ATOM 1453 C CA . SER A 1 178 ? 11.528 15.620 -12.165 1.00 87.31 178 SER A CA 1
ATOM 1454 C C . SER A 1 178 ? 10.228 15.333 -12.935 1.00 87.31 178 SER A C 1
ATOM 1456 O O . SER A 1 178 ? 10.055 14.232 -13.460 1.00 87.31 178 SER A O 1
ATOM 1458 N N . PHE A 1 179 ? 9.341 16.325 -13.091 1.00 89.25 179 PHE A N 1
ATOM 1459 C CA . PHE A 1 179 ? 8.120 16.172 -13.888 1.00 89.25 179 PHE A CA 1
ATOM 1460 C C . PHE A 1 179 ? 8.416 16.077 -15.381 1.00 89.25 179 PHE A C 1
ATOM 1462 O O . PHE A 1 179 ? 7.781 15.284 -16.068 1.00 89.25 179 PHE A O 1
ATOM 1469 N N . ARG A 1 180 ? 9.410 16.822 -15.884 1.00 88.94 180 ARG A N 1
ATOM 1470 C CA . ARG A 1 180 ? 9.844 16.724 -17.289 1.00 88.94 180 ARG A CA 1
ATOM 1471 C C . ARG A 1 180 ? 10.422 15.349 -17.596 1.00 88.94 180 ARG A C 1
ATOM 1473 O O . ARG A 1 180 ? 10.159 14.789 -18.657 1.00 88.94 180 ARG A O 1
ATOM 1480 N N . PHE A 1 181 ? 11.192 14.793 -16.661 1.00 89.88 181 PHE A N 1
ATOM 1481 C CA . PHE A 1 181 ? 11.673 13.421 -16.763 1.00 89.88 181 PHE A CA 1
ATOM 1482 C C . PHE A 1 181 ? 10.505 12.425 -16.823 1.00 89.88 181 PHE A C 1
ATOM 1484 O O . PHE A 1 181 ? 10.472 11.589 -17.728 1.00 89.88 181 PHE A O 1
ATOM 1491 N N . LEU A 1 182 ? 9.525 12.542 -15.917 1.00 90.38 182 LEU A N 1
ATOM 1492 C CA . LEU A 1 182 ? 8.350 11.667 -15.903 1.00 90.38 182 LEU A CA 1
ATOM 1493 C C . LEU A 1 182 ? 7.527 11.797 -17.195 1.00 90.38 182 LEU A C 1
ATOM 1495 O O . LEU A 1 182 ? 7.162 10.789 -17.794 1.00 90.38 182 LEU A O 1
ATOM 1499 N N . GLU A 1 183 ? 7.290 13.019 -17.669 1.00 92.06 183 GLU A N 1
ATOM 1500 C CA . GLU A 1 183 ? 6.592 13.299 -18.927 1.00 92.06 183 GLU A CA 1
ATOM 1501 C C . GLU A 1 183 ? 7.314 12.665 -20.122 1.00 92.06 183 GLU A C 1
ATOM 1503 O O . GLU A 1 183 ? 6.688 11.968 -20.929 1.00 92.06 183 GLU A O 1
ATOM 1508 N N . TYR A 1 184 ? 8.637 12.841 -20.214 1.00 93.00 184 TYR A N 1
ATOM 1509 C CA . TYR A 1 184 ? 9.446 12.202 -21.247 1.00 93.00 184 TYR A CA 1
ATOM 1510 C C . TYR A 1 184 ? 9.321 10.679 -21.177 1.00 93.00 184 TYR A C 1
ATOM 1512 O O . TYR A 1 184 ? 9.096 10.037 -22.207 1.00 93.00 184 TYR A O 1
ATOM 1520 N N . PHE A 1 185 ? 9.461 10.102 -19.981 1.00 93.06 185 PHE A N 1
ATOM 1521 C CA . PHE A 1 185 ? 9.404 8.661 -19.763 1.00 93.06 185 PHE A CA 1
ATOM 1522 C C . PHE A 1 185 ? 8.059 8.087 -20.222 1.00 93.06 185 PHE A C 1
ATOM 1524 O O . PHE A 1 185 ? 8.027 7.170 -21.044 1.00 93.06 185 PHE A O 1
ATOM 1531 N N . LEU A 1 186 ? 6.950 8.677 -19.767 1.00 93.38 186 LEU A N 1
ATOM 1532 C CA . LEU A 1 186 ? 5.596 8.234 -20.105 1.00 93.38 186 LEU A CA 1
ATOM 1533 C C . LEU A 1 186 ? 5.293 8.385 -21.604 1.00 93.38 186 LEU A C 1
ATOM 1535 O O . LEU A 1 186 ? 4.711 7.484 -22.203 1.00 93.38 186 LEU A O 1
ATOM 1539 N N . THR A 1 187 ? 5.729 9.483 -22.227 1.00 95.62 187 THR A N 1
ATOM 1540 C CA . THR A 1 187 ? 5.447 9.786 -23.644 1.00 95.62 187 THR A CA 1
ATOM 1541 C C . THR A 1 187 ? 6.264 8.933 -24.619 1.00 95.62 187 THR A C 1
ATOM 1543 O O . THR A 1 187 ? 5.863 8.730 -25.768 1.00 95.62 187 THR A O 1
ATOM 1546 N N . ASN A 1 188 ? 7.437 8.449 -24.199 1.00 96.88 188 ASN A N 1
ATOM 1547 C CA . ASN A 1 188 ? 8.364 7.736 -25.081 1.00 96.88 188 ASN A CA 1
ATOM 1548 C C . ASN A 1 188 ? 8.458 6.231 -24.810 1.00 96.88 188 ASN A C 1
ATOM 1550 O O . ASN A 1 188 ? 9.105 5.543 -25.598 1.00 96.88 188 ASN A O 1
ATOM 1554 N N . ALA A 1 189 ? 7.812 5.712 -23.761 1.00 96.25 189 ALA A N 1
ATOM 1555 C CA . ALA A 1 189 ? 7.888 4.298 -23.396 1.00 96.25 189 ALA A CA 1
ATOM 1556 C C . ALA A 1 189 ? 7.531 3.361 -24.563 1.00 96.25 189 ALA A C 1
ATOM 1558 O O . ALA A 1 189 ? 8.352 2.538 -24.968 1.00 96.25 189 ALA A O 1
ATOM 1559 N N . GLU A 1 190 ? 6.365 3.552 -25.184 1.00 95.88 190 GLU A N 1
ATOM 1560 C CA . GLU A 1 190 ? 5.895 2.691 -26.278 1.00 95.88 190 GLU A CA 1
ATOM 1561 C C . GLU A 1 190 ? 6.817 2.752 -27.506 1.00 95.88 190 GLU A C 1
ATOM 1563 O O . GLU A 1 190 ? 7.183 1.721 -28.065 1.00 95.88 190 GLU A O 1
ATOM 1568 N N . LYS A 1 191 ? 7.303 3.950 -27.866 1.00 96.69 191 LYS A N 1
ATOM 1569 C CA . LYS A 1 191 ? 8.268 4.150 -28.968 1.00 96.69 191 LYS A CA 1
ATOM 1570 C C . LYS A 1 191 ? 9.593 3.417 -28.740 1.00 96.69 191 LYS A C 1
ATOM 1572 O O . LYS A 1 191 ? 10.364 3.231 -29.679 1.00 96.69 191 LYS A O 1
ATOM 1577 N N . ARG A 1 192 ? 9.884 3.050 -27.492 1.00 95.94 192 ARG A N 1
ATOM 1578 C CA . ARG A 1 192 ? 11.071 2.298 -27.075 1.00 95.94 192 ARG A CA 1
ATOM 1579 C C . ARG A 1 192 ? 10.754 0.839 -26.743 1.00 95.94 192 ARG A C 1
ATOM 1581 O O . ARG A 1 192 ? 11.570 0.185 -26.107 1.00 95.94 192 ARG A O 1
ATOM 1588 N N . ASN A 1 193 ? 9.608 0.323 -27.194 1.00 96.06 193 ASN A N 1
ATOM 1589 C CA . ASN A 1 193 ? 9.135 -1.037 -26.922 1.00 96.06 193 ASN A CA 1
ATOM 1590 C C . ASN A 1 193 ? 8.968 -1.339 -25.422 1.00 96.06 193 ASN A C 1
ATOM 1592 O O . ASN A 1 193 ? 9.116 -2.480 -24.992 1.00 96.06 193 ASN A O 1
ATOM 1596 N N . VAL A 1 194 ? 8.659 -0.321 -24.615 1.00 97.00 194 VAL A N 1
ATOM 1597 C CA . VAL A 1 194 ? 8.345 -0.471 -23.191 1.00 97.00 194 VAL A CA 1
ATOM 1598 C C . VAL A 1 194 ? 6.845 -0.286 -22.996 1.00 97.00 194 VAL A C 1
ATOM 1600 O O . VAL A 1 194 ? 6.306 0.802 -23.197 1.00 97.00 194 VAL A O 1
ATOM 1603 N N . GLN A 1 195 ? 6.162 -1.351 -22.577 1.00 96.44 195 GLN A N 1
ATOM 1604 C CA . GLN A 1 195 ? 4.735 -1.303 -22.275 1.00 96.44 195 GLN A CA 1
ATOM 1605 C C . GLN A 1 195 ? 4.503 -0.956 -20.801 1.00 96.44 195 GLN A C 1
ATOM 1607 O O . GLN A 1 195 ? 4.792 -1.750 -19.907 1.00 96.44 195 GLN A O 1
ATOM 1612 N N . LEU A 1 196 ? 3.905 0.205 -20.542 1.00 96.75 196 LEU A N 1
ATOM 1613 C CA . LEU A 1 196 ? 3.463 0.585 -19.200 1.00 96.75 196 LEU A CA 1
ATOM 1614 C C . LEU A 1 196 ? 2.150 -0.130 -18.869 1.00 96.75 196 LEU A C 1
ATOM 1616 O O . LEU A 1 196 ? 1.213 -0.081 -19.659 1.00 96.75 196 LEU A O 1
ATOM 1620 N N . SER A 1 197 ? 2.080 -0.786 -17.712 1.00 97.00 197 SER A N 1
ATOM 1621 C CA . SER A 1 197 ? 0.930 -1.608 -17.308 1.00 97.00 197 SER A CA 1
ATOM 1622 C C . SER A 1 197 ? 0.610 -1.402 -15.831 1.00 97.00 197 SER A C 1
ATOM 1624 O O . SER A 1 197 ? 1.513 -1.113 -15.045 1.00 97.00 197 SER A O 1
ATOM 1626 N N . LEU A 1 198 ? -0.662 -1.550 -15.459 1.00 98.06 198 LEU A N 1
ATOM 1627 C CA . LEU A 1 198 ? -1.042 -1.641 -14.045 1.00 98.06 198 LEU A CA 1
ATOM 1628 C C . LEU A 1 198 ? -0.565 -2.971 -13.454 1.00 98.06 198 LEU A C 1
ATOM 1630 O O . LEU A 1 198 ? -0.392 -3.955 -14.181 1.00 98.06 198 LEU A O 1
ATOM 1634 N N . ALA A 1 199 ? -0.334 -3.010 -12.145 1.00 97.94 199 ALA A N 1
ATOM 1635 C CA . ALA A 1 199 ? 0.162 -4.209 -11.481 1.00 97.94 199 ALA A CA 1
ATOM 1636 C C . ALA A 1 199 ? -0.839 -5.369 -11.599 1.00 97.94 199 ALA A C 1
ATOM 1638 O O . ALA A 1 199 ? -0.445 -6.491 -11.932 1.00 97.94 199 ALA A O 1
ATOM 1639 N N . GLU A 1 200 ? -2.139 -5.093 -11.467 1.00 97.56 200 GLU A N 1
ATOM 1640 C CA . GLU A 1 200 ? -3.186 -6.099 -11.680 1.00 97.56 200 GLU A CA 1
ATOM 1641 C C . GLU A 1 200 ? -3.153 -6.693 -13.106 1.00 97.56 200 GLU A C 1
ATOM 1643 O O . GLU A 1 200 ? -3.332 -7.897 -13.311 1.00 97.56 200 GLU A O 1
ATOM 1648 N N . GLU A 1 201 ? -2.870 -5.874 -14.122 1.00 97.81 201 GLU A N 1
ATOM 1649 C CA . GLU A 1 201 ? -2.751 -6.342 -15.507 1.00 97.81 201 GLU A CA 1
ATOM 1650 C C . GLU A 1 201 ? -1.515 -7.217 -15.716 1.00 97.81 201 GLU A C 1
ATOM 1652 O O . GLU A 1 201 ? -1.576 -8.201 -16.460 1.00 97.81 201 GLU A O 1
ATOM 1657 N N . VAL A 1 202 ? -0.401 -6.874 -15.062 1.00 97.56 202 VAL A N 1
ATOM 1658 C CA . VAL A 1 202 ? 0.816 -7.693 -15.069 1.00 97.56 202 VAL A CA 1
ATOM 1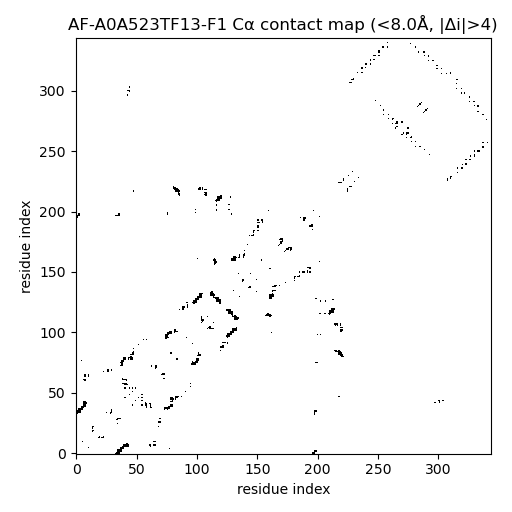659 C C . VAL A 1 202 ? 0.506 -9.070 -14.487 1.00 97.56 202 VAL A C 1
ATOM 1661 O O . VAL A 1 202 ? 0.831 -10.082 -15.111 1.00 97.56 202 VAL A O 1
ATOM 1664 N N . VAL A 1 203 ? -0.197 -9.132 -13.355 1.00 97.94 203 VAL A N 1
ATOM 1665 C CA . VAL A 1 203 ? -0.632 -10.401 -12.755 1.00 97.94 203 VAL A CA 1
ATOM 1666 C C . VAL A 1 203 ? -1.501 -11.193 -13.733 1.00 97.94 203 VAL A C 1
ATOM 1668 O O . VAL A 1 203 ? -1.196 -12.348 -14.039 1.00 97.94 203 VAL A O 1
ATOM 1671 N N . LYS A 1 204 ? -2.537 -10.568 -14.308 1.00 97.31 204 LYS A N 1
ATOM 1672 C CA . LYS A 1 204 ? -3.443 -11.216 -15.276 1.00 97.31 204 LYS A CA 1
ATOM 1673 C C . LYS A 1 204 ? -2.694 -11.821 -16.467 1.00 97.31 204 LYS A C 1
ATOM 1675 O O . LYS A 1 204 ? -3.004 -12.946 -16.866 1.00 97.31 204 LYS A O 1
ATOM 1680 N N . ARG A 1 205 ? -1.710 -11.103 -17.020 1.00 97.12 205 ARG A N 1
ATOM 1681 C CA . ARG A 1 205 ? -0.935 -11.529 -18.199 1.00 97.12 205 ARG A CA 1
ATOM 1682 C C . ARG A 1 205 ? 0.123 -12.584 -17.879 1.00 97.12 205 ARG A C 1
ATOM 1684 O O . ARG A 1 205 ? 0.328 -13.491 -18.684 1.00 97.12 205 ARG A O 1
ATOM 1691 N N . HIS A 1 206 ? 0.782 -12.488 -16.725 1.00 96.56 206 HIS A N 1
ATOM 1692 C CA . HIS A 1 206 ? 1.990 -13.266 -16.434 1.00 96.56 206 HIS A CA 1
ATOM 1693 C C . HIS A 1 206 ? 1.799 -14.393 -15.410 1.00 96.56 206 HIS A C 1
ATOM 1695 O O . HIS A 1 206 ? 2.722 -15.186 -15.238 1.00 96.56 206 HIS A O 1
ATOM 1701 N N . LYS A 1 207 ? 0.617 -14.556 -14.794 1.00 96.31 207 LYS A N 1
ATOM 1702 C CA . LYS A 1 207 ? 0.368 -15.574 -13.746 1.00 96.31 207 LYS A CA 1
ATOM 1703 C C . LYS A 1 207 ? 0.677 -17.032 -14.113 1.00 96.31 207 LYS A C 1
ATOM 1705 O O . LYS A 1 207 ? 0.802 -17.863 -13.225 1.00 96.31 207 LYS A O 1
ATOM 1710 N N . LYS A 1 208 ? 0.779 -17.369 -15.405 1.00 94.56 208 LYS A N 1
ATOM 1711 C CA . LYS A 1 208 ? 1.160 -18.721 -15.865 1.00 94.56 208 LYS A CA 1
ATOM 1712 C C . LYS A 1 208 ? 2.674 -18.955 -15.886 1.00 94.56 208 LYS A C 1
ATOM 1714 O O . LYS A 1 208 ? 3.101 -20.101 -15.905 1.00 94.56 208 LYS A O 1
ATOM 1719 N N . ASN A 1 209 ? 3.465 -17.884 -15.890 1.00 92.81 209 ASN A N 1
ATOM 1720 C CA . ASN A 1 209 ? 4.919 -17.903 -16.034 1.00 92.81 209 ASN A CA 1
ATOM 1721 C C . ASN A 1 209 ? 5.572 -17.311 -14.781 1.00 92.81 209 ASN A C 1
ATOM 1723 O O . ASN A 1 209 ? 6.332 -16.345 -14.861 1.00 92.81 209 ASN A O 1
ATOM 1727 N N . THR A 1 210 ? 5.226 -17.858 -13.617 1.00 94.44 210 THR A N 1
ATOM 1728 C CA . THR A 1 210 ? 5.698 -17.362 -12.321 1.00 94.44 210 THR A CA 1
ATOM 1729 C C . THR A 1 210 ? 6.778 -18.238 -11.723 1.00 94.44 210 THR A C 1
ATOM 1731 O O . THR A 1 210 ? 6.799 -19.451 -11.927 1.00 94.44 210 THR A O 1
ATOM 1734 N N . ARG A 1 211 ? 7.638 -17.621 -10.917 1.00 92.56 211 ARG A N 1
ATOM 1735 C CA . ARG A 1 211 ? 8.597 -18.317 -10.052 1.00 92.56 211 ARG A CA 1
ATOM 1736 C C . ARG A 1 211 ? 8.079 -18.337 -8.618 1.00 92.56 211 ARG A C 1
ATOM 1738 O O . ARG A 1 211 ? 7.354 -17.425 -8.229 1.00 92.5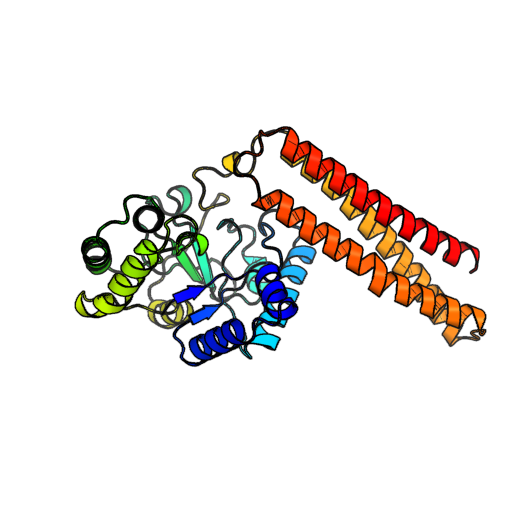6 211 ARG A O 1
ATOM 1745 N N . LEU A 1 212 ? 8.438 -19.353 -7.840 1.00 92.75 212 LEU A N 1
ATOM 1746 C CA . LEU A 1 212 ? 8.102 -19.378 -6.418 1.00 92.75 212 LEU A CA 1
ATOM 1747 C C . LEU A 1 212 ? 8.946 -18.335 -5.681 1.00 92.75 212 LEU A C 1
ATOM 1749 O O . LEU A 1 212 ? 10.162 -18.302 -5.853 1.00 92.75 212 LEU A O 1
ATOM 1753 N N . TYR A 1 213 ? 8.301 -17.489 -4.885 1.00 90.94 213 TYR A N 1
ATOM 1754 C CA . TYR A 1 213 ? 8.966 -16.570 -3.975 1.00 90.94 213 TYR A CA 1
ATOM 1755 C C . TYR A 1 213 ? 8.989 -17.161 -2.571 1.00 90.94 213 TYR A C 1
ATOM 1757 O O . TYR A 1 213 ? 7.941 -17.407 -1.972 1.00 90.94 213 TYR A O 1
ATOM 1765 N N . GLN A 1 214 ? 10.194 -17.315 -2.036 1.00 83.25 214 GLN A N 1
ATOM 1766 C CA . GLN A 1 214 ? 10.439 -17.559 -0.625 1.00 83.25 214 GLN A CA 1
ATOM 1767 C C . GLN A 1 214 ? 11.556 -16.623 -0.171 1.00 83.25 214 GLN A C 1
ATOM 1769 O O . GLN A 1 214 ? 12.574 -16.485 -0.844 1.00 83.25 214 GLN A O 1
ATOM 1774 N N . ALA A 1 215 ? 11.354 -15.992 0.978 1.00 80.38 215 ALA A N 1
ATOM 1775 C CA . ALA A 1 215 ? 12.389 -15.272 1.698 1.00 80.38 215 ALA A CA 1
ATOM 1776 C C . ALA A 1 215 ? 12.372 -15.770 3.140 1.00 80.38 215 ALA A C 1
ATOM 1778 O O . ALA A 1 215 ? 11.312 -15.767 3.773 1.00 80.38 215 ALA A O 1
ATOM 1779 N N . GLU A 1 216 ? 13.530 -16.214 3.625 1.00 71.75 216 GLU A N 1
ATOM 1780 C CA . GLU A 1 216 ? 13.721 -16.670 5.009 1.00 71.75 216 GLU A CA 1
ATOM 1781 C C . GLU A 1 216 ? 13.783 -15.491 5.993 1.00 71.75 216 GLU A C 1
ATOM 1783 O O . GLU A 1 216 ? 13.510 -15.645 7.179 1.00 71.75 216 GLU A O 1
ATOM 1788 N N . GLU A 1 217 ? 14.104 -14.295 5.495 1.00 78.88 217 GLU A N 1
ATOM 1789 C CA . GLU A 1 217 ? 14.268 -13.083 6.293 1.00 78.88 217 GLU A CA 1
ATOM 1790 C C . GLU A 1 217 ? 13.190 -12.038 5.986 1.00 78.88 217 GLU A C 1
ATOM 1792 O O . GLU A 1 217 ? 12.520 -12.058 4.949 1.00 78.88 217 GLU A O 1
ATOM 1797 N N . VAL A 1 218 ? 13.044 -11.073 6.897 1.00 83.62 218 VAL A N 1
ATOM 1798 C CA . VAL A 1 218 ? 12.262 -9.864 6.631 1.00 83.62 218 VAL A CA 1
ATOM 1799 C C . VAL A 1 218 ? 13.000 -9.012 5.597 1.00 83.62 218 VAL A C 1
ATOM 1801 O O . VAL A 1 218 ? 14.157 -8.641 5.786 1.00 83.62 218 VAL A O 1
ATOM 1804 N N . THR A 1 219 ? 12.312 -8.671 4.514 1.00 84.00 219 THR A N 1
ATOM 1805 C CA . THR A 1 219 ? 12.805 -7.778 3.456 1.00 84.00 219 THR A CA 1
ATOM 1806 C C . THR A 1 219 ? 12.291 -6.358 3.664 1.00 84.00 219 THR A C 1
ATOM 1808 O O . THR A 1 219 ? 11.284 -6.172 4.339 1.00 84.00 219 THR A O 1
ATOM 1811 N N . THR A 1 220 ? 12.995 -5.359 3.128 1.00 85.88 220 THR A N 1
ATOM 1812 C CA . THR A 1 220 ? 12.624 -3.933 3.157 1.00 85.88 220 THR A CA 1
ATOM 1813 C C . THR A 1 220 ? 13.398 -3.174 2.072 1.00 85.88 220 THR A C 1
ATOM 1815 O O . THR A 1 220 ? 14.382 -3.700 1.551 1.00 85.88 220 THR A O 1
ATOM 1818 N N . TRP A 1 221 ? 12.999 -1.943 1.723 1.00 82.56 221 TRP A N 1
ATOM 1819 C CA . TRP A 1 221 ? 13.753 -1.137 0.753 1.00 82.56 221 TRP A CA 1
ATOM 1820 C C . TRP A 1 221 ? 15.120 -0.686 1.267 1.00 82.56 221 TRP A C 1
ATOM 1822 O O . TRP A 1 221 ? 16.019 -0.463 0.447 1.00 82.56 221 TRP A O 1
ATOM 1832 N N . ALA A 1 222 ? 15.321 -0.572 2.585 1.00 75.06 222 ALA A N 1
ATOM 1833 C CA . ALA A 1 222 ? 16.619 -0.191 3.136 1.00 75.06 222 ALA A CA 1
ATOM 1834 C C . ALA A 1 222 ? 17.651 -1.321 2.997 1.00 75.06 222 ALA A C 1
ATOM 1836 O O . ALA A 1 222 ? 17.332 -2.495 2.813 1.00 75.06 222 ALA A O 1
ATOM 1837 N N . ARG A 1 223 ? 18.938 -0.971 3.102 1.00 65.75 223 ARG A N 1
ATOM 1838 C CA . ARG A 1 223 ? 20.043 -1.945 2.995 1.00 65.75 223 ARG A CA 1
ATOM 1839 C C . ARG A 1 223 ? 20.074 -2.969 4.130 1.00 65.75 223 ARG A C 1
ATOM 1841 O O . ARG A 1 223 ? 20.691 -4.015 3.977 1.00 65.75 223 ARG A O 1
ATOM 1848 N N . SER A 1 224 ? 19.465 -2.656 5.268 1.00 62.59 224 SER A N 1
ATOM 1849 C CA . SER A 1 224 ? 19.346 -3.569 6.399 1.00 62.59 224 SER A CA 1
ATOM 1850 C C . SER A 1 224 ? 18.137 -3.188 7.237 1.00 62.59 224 SER A C 1
ATOM 1852 O O . SER A 1 224 ? 17.869 -2.004 7.438 1.00 62.59 224 SER A O 1
ATOM 1854 N N . ILE A 1 225 ? 17.467 -4.192 7.801 1.00 59.97 225 ILE A N 1
ATOM 1855 C CA . ILE A 1 225 ? 16.417 -3.983 8.797 1.00 59.97 225 ILE A CA 1
ATOM 1856 C C . ILE A 1 225 ? 16.947 -3.224 10.025 1.00 59.97 225 ILE A C 1
ATOM 1858 O O . ILE A 1 225 ? 16.224 -2.439 10.622 1.00 59.97 225 ILE A O 1
ATOM 1862 N N . ASN A 1 226 ? 18.241 -3.345 10.341 1.00 55.06 226 ASN A N 1
ATOM 1863 C CA . ASN A 1 226 ? 18.877 -2.617 11.443 1.00 55.06 226 ASN A CA 1
ATOM 1864 C C . ASN A 1 226 ? 18.925 -1.097 11.219 1.00 55.06 226 ASN A C 1
ATOM 1866 O O . ASN A 1 226 ? 19.122 -0.363 12.180 1.00 55.06 226 ASN A O 1
ATOM 1870 N N . VAL A 1 227 ? 18.737 -0.617 9.983 1.00 53.03 227 VAL A N 1
ATOM 1871 C CA . VAL A 1 227 ? 18.584 0.822 9.699 1.00 53.03 227 VAL A CA 1
ATOM 1872 C C . VAL A 1 227 ? 17.248 1.333 10.244 1.00 53.03 227 VAL A C 1
ATOM 1874 O O . VAL A 1 227 ? 17.200 2.415 10.816 1.00 53.03 227 VAL A O 1
ATOM 1877 N N . PHE A 1 228 ? 16.187 0.524 10.155 1.00 48.81 228 PHE A N 1
ATOM 1878 C CA . PHE A 1 228 ? 14.909 0.815 10.810 1.00 48.81 228 PHE A CA 1
ATOM 1879 C C . PHE A 1 228 ? 14.942 0.524 12.307 1.00 48.81 228 PHE A C 1
ATOM 1881 O O . PHE A 1 228 ? 14.173 1.115 13.054 1.00 48.81 228 PHE A O 1
ATOM 1888 N N . PHE A 1 229 ? 15.809 -0.397 12.740 1.00 52.06 229 PHE A N 1
ATOM 1889 C CA . PHE A 1 229 ? 15.844 -0.920 14.103 1.00 52.06 229 PHE A CA 1
ATOM 1890 C C . PHE A 1 229 ? 17.230 -0.853 14.771 1.00 52.06 229 PHE A C 1
ATOM 1892 O O . PHE A 1 229 ? 17.727 -1.893 15.216 1.00 52.06 229 PHE A O 1
ATOM 1899 N N . PRO A 1 230 ? 17.889 0.319 14.890 1.00 45.31 230 PRO A N 1
ATOM 1900 C CA . PRO A 1 230 ? 19.133 0.388 15.642 1.00 45.31 230 PRO A CA 1
ATOM 1901 C C . PRO A 1 230 ? 18.859 0.058 17.120 1.00 45.31 230 PRO A C 1
ATOM 1903 O O . PRO A 1 230 ? 17.885 0.513 17.722 1.00 45.31 230 PRO A O 1
ATOM 1906 N N . HIS A 1 231 ? 19.707 -0.813 17.668 1.00 42.81 231 HIS A N 1
ATOM 1907 C CA . HIS A 1 231 ? 19.593 -1.489 18.961 1.00 42.81 231 HIS A CA 1
ATOM 1908 C C . HIS A 1 231 ? 19.089 -0.628 20.154 1.00 42.81 231 HIS A C 1
ATOM 1910 O O . HIS A 1 231 ? 19.334 0.570 20.246 1.00 42.81 231 HIS A O 1
ATOM 1916 N N . SER A 1 232 ? 18.414 -1.312 21.092 1.00 39.56 232 SER A N 1
ATOM 1917 C CA . SER A 1 232 ? 17.848 -0.890 22.397 1.00 39.56 232 SER A CA 1
ATOM 1918 C C . SER A 1 232 ? 16.653 0.075 22.414 1.00 39.56 232 SER A C 1
ATOM 1920 O O . SER A 1 232 ? 15.651 -0.247 23.054 1.00 39.56 232 SER A O 1
ATOM 1922 N N . LYS A 1 233 ? 16.674 1.203 21.697 1.00 42.34 233 LYS A N 1
ATOM 1923 C CA . LYS A 1 233 ? 15.622 2.235 21.854 1.00 42.34 233 LYS A CA 1
ATOM 1924 C C . LYS A 1 233 ? 14.268 1.841 21.267 1.00 42.34 233 LYS A C 1
ATOM 1926 O O . LYS A 1 233 ? 13.237 2.154 21.856 1.00 42.34 233 LYS A O 1
ATOM 1931 N N . ILE A 1 234 ? 14.244 1.094 20.163 1.00 42.56 234 ILE A N 1
ATOM 1932 C CA . ILE A 1 234 ? 12.976 0.652 19.561 1.00 42.56 234 ILE A CA 1
ATOM 1933 C C . ILE A 1 234 ? 12.319 -0.473 20.358 1.00 42.56 234 ILE A C 1
ATOM 1935 O O . ILE A 1 234 ? 11.097 -0.542 20.419 1.00 42.56 234 ILE A O 1
ATOM 1939 N N . ILE A 1 235 ? 13.109 -1.303 21.041 1.00 37.50 235 ILE A N 1
ATOM 1940 C CA . ILE A 1 235 ? 12.597 -2.303 21.984 1.00 37.50 235 ILE A CA 1
ATOM 1941 C C . ILE A 1 235 ? 11.938 -1.598 23.180 1.00 37.50 235 ILE A C 1
ATOM 1943 O O . ILE A 1 235 ? 10.820 -1.946 23.549 1.00 37.50 235 ILE A O 1
ATOM 1947 N N . GLU A 1 236 ? 12.558 -0.552 23.732 1.00 40.22 236 GLU A N 1
ATOM 1948 C CA . GLU A 1 236 ? 11.947 0.283 24.779 1.00 40.22 236 GLU A CA 1
ATOM 1949 C C . GLU A 1 236 ? 10.689 1.021 24.296 1.00 40.22 236 GLU A C 1
ATOM 1951 O O . GLU A 1 236 ? 9.684 1.054 25.004 1.00 40.22 236 GLU A O 1
ATOM 1956 N N . MET A 1 237 ? 10.698 1.548 23.069 1.00 49.50 237 MET A N 1
ATOM 1957 C CA . MET A 1 237 ? 9.523 2.132 22.409 1.00 49.50 237 MET A CA 1
ATOM 1958 C C . MET A 1 237 ? 8.400 1.100 22.236 1.00 49.50 237 MET A C 1
ATOM 1960 O O . MET A 1 237 ? 7.230 1.413 22.454 1.00 49.50 237 MET A O 1
ATOM 1964 N N . TRP A 1 238 ? 8.745 -0.146 21.910 1.00 44.94 238 TRP A N 1
ATOM 1965 C CA . TRP A 1 238 ? 7.817 -1.273 21.842 1.00 44.94 238 TRP A CA 1
ATOM 1966 C C . TRP A 1 238 ? 7.259 -1.660 23.215 1.00 44.94 238 TRP A C 1
ATOM 1968 O O . TRP A 1 238 ? 6.080 -1.984 23.324 1.00 44.94 238 TRP A O 1
ATOM 1978 N N . PHE A 1 239 ? 8.056 -1.583 24.282 1.00 42.72 239 PHE A N 1
ATOM 1979 C CA . PHE A 1 239 ? 7.579 -1.804 25.650 1.00 42.72 239 PHE A CA 1
ATOM 1980 C C . PHE A 1 239 ? 6.689 -0.657 26.151 1.00 42.72 239 PHE A C 1
ATOM 1982 O O . PHE A 1 239 ? 5.639 -0.916 26.738 1.00 42.72 239 PHE A O 1
ATOM 1989 N N . ALA A 1 240 ? 7.035 0.601 25.861 1.00 51.25 240 ALA A N 1
ATOM 1990 C CA . ALA A 1 240 ? 6.186 1.759 26.148 1.00 51.25 240 ALA A CA 1
ATOM 1991 C C . ALA A 1 240 ? 4.855 1.695 25.374 1.00 51.25 240 ALA A C 1
ATOM 1993 O O . ALA A 1 240 ? 3.798 2.021 25.923 1.00 51.25 240 ALA A O 1
ATOM 1994 N N . ARG A 1 241 ? 4.902 1.202 24.129 1.00 55.28 241 ARG A N 1
ATOM 1995 C CA . ARG A 1 241 ? 3.739 0.853 23.304 1.00 55.28 241 ARG A CA 1
ATOM 1996 C C . ARG A 1 241 ? 2.923 -0.266 23.937 1.00 55.28 241 ARG A C 1
ATOM 1998 O O . ARG A 1 241 ? 1.719 -0.096 24.071 1.00 55.28 241 ARG A O 1
ATOM 2005 N N . ASN A 1 242 ? 3.539 -1.371 24.351 1.00 57.88 242 ASN A N 1
ATOM 2006 C CA . ASN A 1 242 ? 2.832 -2.478 24.997 1.00 57.88 242 ASN A CA 1
ATOM 2007 C C . ASN A 1 242 ? 2.134 -2.026 26.276 1.00 57.88 242 ASN A C 1
ATOM 2009 O O . ASN A 1 242 ? 1.025 -2.469 26.538 1.00 57.88 242 ASN A O 1
ATOM 2013 N N . ASP A 1 243 ? 2.721 -1.104 27.032 1.00 63.44 243 ASP A N 1
ATOM 2014 C CA . ASP A 1 243 ? 2.086 -0.542 28.221 1.00 63.44 243 ASP A CA 1
ATOM 2015 C C . ASP A 1 243 ? 0.890 0.367 27.869 1.00 63.44 243 ASP A C 1
ATOM 2017 O O . ASP A 1 243 ? -0.187 0.239 28.449 1.00 63.44 243 ASP A O 1
ATOM 2021 N N . ALA A 1 244 ? 1.016 1.237 26.858 1.00 59.88 244 ALA A N 1
ATOM 2022 C CA . ALA A 1 244 ? -0.096 2.072 26.388 1.00 59.88 244 ALA A CA 1
ATOM 2023 C C . ALA A 1 244 ? -1.233 1.249 25.747 1.00 59.88 244 ALA A C 1
ATOM 2025 O O . ALA A 1 244 ? -2.405 1.508 26.014 1.00 59.88 244 ALA A O 1
ATOM 2026 N N . VAL A 1 245 ? -0.897 0.235 24.947 1.00 60.31 245 VAL A N 1
ATOM 2027 C CA . VAL A 1 245 ? -1.841 -0.700 24.313 1.00 60.31 245 VAL A CA 1
ATOM 2028 C C . VAL A 1 245 ? -2.496 -1.601 25.359 1.00 60.31 245 VAL A C 1
ATOM 2030 O O . VAL A 1 245 ? -3.711 -1.763 25.344 1.00 60.31 245 VAL A O 1
ATOM 2033 N N . SER A 1 246 ? -1.732 -2.124 26.321 1.00 66.94 246 SER A N 1
ATOM 2034 C CA . SER A 1 246 ? -2.265 -2.881 27.461 1.00 66.94 246 SER A CA 1
ATOM 2035 C C . SER A 1 246 ? -3.224 -2.027 28.291 1.00 66.94 246 SER A C 1
ATOM 2037 O O . SER A 1 246 ? -4.330 -2.460 28.615 1.00 66.94 246 SER A O 1
ATOM 2039 N N . THR A 1 247 ? -2.855 -0.770 28.561 1.00 68.50 247 THR A N 1
ATOM 2040 C CA . THR A 1 247 ? -3.727 0.192 29.246 1.00 68.50 247 THR A CA 1
ATOM 2041 C C . THR A 1 247 ? -5.003 0.447 28.443 1.00 68.50 247 THR A C 1
ATOM 2043 O O . THR A 1 247 ? -6.091 0.407 29.015 1.00 68.50 247 THR A O 1
ATOM 2046 N N . TYR A 1 248 ? -4.898 0.648 27.125 1.00 68.31 248 TYR A N 1
ATOM 2047 C CA . TYR A 1 248 ? -6.054 0.803 26.241 1.00 68.31 248 TYR A CA 1
ATOM 2048 C C . TYR A 1 248 ? -6.975 -0.423 26.288 1.00 68.31 248 TYR A C 1
ATOM 2050 O O . TYR A 1 248 ? -8.155 -0.270 26.591 1.00 68.31 248 TYR A O 1
ATOM 2058 N N . HIS A 1 249 ? -6.449 -1.635 26.079 1.00 66.62 249 HIS A N 1
ATOM 2059 C CA . HIS A 1 249 ? -7.242 -2.869 26.104 1.00 66.62 249 HIS A CA 1
ATOM 2060 C C . HIS A 1 249 ? -7.892 -3.117 27.470 1.00 66.62 249 HIS A C 1
ATOM 2062 O O . HIS A 1 249 ? -9.040 -3.548 27.539 1.00 66.62 249 HIS A O 1
ATOM 2068 N N . ARG A 1 250 ? -7.204 -2.802 28.574 1.00 74.50 250 ARG A N 1
ATOM 2069 C CA . ARG A 1 250 ? -7.775 -2.885 29.927 1.00 74.50 250 ARG A CA 1
ATOM 2070 C C . ARG A 1 250 ? -8.962 -1.935 30.104 1.00 74.50 250 ARG A C 1
ATOM 2072 O O . ARG A 1 250 ? -9.985 -2.331 30.663 1.00 74.50 250 ARG A O 1
ATOM 2079 N N . ILE A 1 251 ? -8.838 -0.700 29.620 1.00 71.06 251 ILE A N 1
ATOM 2080 C CA . ILE A 1 251 ? -9.903 0.313 29.665 1.00 71.06 251 ILE A CA 1
ATOM 2081 C C . ILE A 1 251 ? -11.064 -0.076 28.746 1.00 71.06 251 ILE A C 1
ATOM 2083 O O . ILE A 1 251 ? -12.223 0.071 29.126 1.00 71.06 251 ILE A O 1
ATOM 2087 N N . GLU A 1 252 ? -10.774 -0.606 27.561 1.00 69.12 252 GLU A N 1
ATOM 2088 C CA . GLU A 1 252 ? -11.784 -1.088 26.623 1.00 69.12 252 GLU A CA 1
ATOM 2089 C C . GLU A 1 252 ? -12.540 -2.309 27.175 1.00 69.12 252 GLU A C 1
ATOM 2091 O O . GLU A 1 252 ? -13.766 -2.378 27.094 1.00 69.12 252 GLU A O 1
ATOM 2096 N N . TYR A 1 253 ? -11.848 -3.230 27.843 1.00 66.50 253 TYR A N 1
ATOM 2097 C CA . TYR A 1 253 ? -12.492 -4.334 28.548 1.00 66.50 253 TYR A CA 1
ATOM 2098 C C . TYR A 1 253 ? -13.420 -3.842 29.670 1.00 66.50 253 TYR A C 1
ATOM 2100 O O . TYR A 1 253 ? -14.559 -4.305 29.780 1.00 66.50 253 TYR A O 1
ATOM 2108 N N . LEU A 1 254 ? -12.965 -2.879 30.484 1.00 71.62 254 LEU A N 1
ATOM 2109 C CA . LEU A 1 254 ? -13.798 -2.252 31.517 1.00 71.62 254 LEU A CA 1
ATOM 2110 C C . LEU A 1 254 ? -15.037 -1.589 30.901 1.00 71.62 254 LEU A C 1
ATOM 2112 O O . LEU A 1 254 ? -16.143 -1.761 31.414 1.00 71.62 254 LEU A O 1
ATOM 2116 N N . TYR A 1 255 ? -14.862 -0.880 29.785 1.00 81.12 255 TYR A N 1
ATOM 2117 C CA . TYR A 1 255 ? -15.953 -0.285 29.024 1.00 81.12 255 TYR A CA 1
ATOM 2118 C C . TYR A 1 255 ? -17.008 -1.330 28.632 1.00 81.12 255 TYR A C 1
ATOM 2120 O O . TYR A 1 255 ? -18.175 -1.166 28.987 1.00 81.12 255 TYR A O 1
ATOM 2128 N N . PHE A 1 256 ? -16.607 -2.429 27.983 1.00 67.81 256 PHE A N 1
ATOM 2129 C CA . PHE A 1 256 ? -17.549 -3.459 27.528 1.00 67.81 256 PHE A CA 1
ATOM 2130 C C . PHE A 1 256 ? -18.291 -4.133 28.687 1.00 67.81 256 PHE A C 1
ATOM 2132 O O . PHE A 1 256 ? -19.474 -4.454 28.566 1.00 67.81 256 PHE A O 1
ATOM 2139 N N . LYS A 1 257 ? -17.635 -4.319 29.841 1.00 76.56 257 LYS A N 1
ATOM 2140 C CA . LYS A 1 257 ? -18.301 -4.834 31.047 1.00 76.56 257 LYS A CA 1
ATOM 2141 C C . LYS A 1 257 ? -19.370 -3.881 31.567 1.00 76.56 257 LYS A C 1
ATOM 2143 O O . LYS A 1 257 ? -20.468 -4.329 31.896 1.00 76.56 257 LYS A O 1
ATOM 2148 N N . LEU A 1 258 ? -19.066 -2.586 31.629 1.00 76.19 258 LEU A N 1
ATOM 2149 C CA . LEU A 1 258 ? -20.026 -1.572 32.065 1.00 76.19 258 LEU A CA 1
ATOM 2150 C C . LEU A 1 258 ? -21.196 -1.451 31.091 1.00 76.19 258 LEU A C 1
ATOM 2152 O O . LEU A 1 258 ? -22.338 -1.326 31.532 1.00 76.19 258 LEU A O 1
ATOM 2156 N N . GLU A 1 259 ? -20.920 -1.530 29.791 1.00 79.75 259 GLU A N 1
ATOM 2157 C CA . GLU A 1 259 ? -21.938 -1.478 28.748 1.00 79.75 259 GLU A CA 1
ATOM 2158 C C . GLU A 1 259 ? -22.911 -2.651 28.872 1.00 79.75 259 GLU A C 1
ATOM 2160 O O . GLU A 1 259 ? -24.114 -2.424 28.997 1.00 79.75 259 GLU A O 1
ATOM 2165 N N . ASP A 1 260 ? -22.409 -3.886 28.936 1.00 75.50 260 ASP A N 1
ATOM 2166 C CA . ASP A 1 260 ? -23.233 -5.089 29.103 1.00 75.50 260 ASP A CA 1
ATOM 2167 C C . ASP A 1 260 ? -24.094 -5.022 30.380 1.00 75.50 260 ASP A C 1
ATOM 2169 O O . ASP A 1 260 ? -25.301 -5.288 30.352 1.00 75.50 260 ASP A O 1
ATOM 2173 N N . MET A 1 261 ? -23.510 -4.590 31.505 1.00 81.62 261 MET A N 1
ATOM 2174 C CA . MET A 1 261 ? -24.242 -4.402 32.764 1.00 81.62 261 MET A CA 1
ATOM 2175 C C . MET A 1 261 ? -25.364 -3.364 32.637 1.00 81.62 261 MET A C 1
ATOM 2177 O O . MET A 1 261 ? -26.489 -3.601 33.093 1.00 81.62 261 MET A O 1
ATOM 2181 N N . LEU A 1 262 ? -25.073 -2.212 32.029 1.00 81.62 262 LEU A N 1
ATOM 2182 C CA . LEU A 1 262 ? -26.037 -1.131 31.839 1.00 81.62 262 LEU A CA 1
ATOM 2183 C C . LEU A 1 262 ? -27.145 -1.524 30.866 1.00 81.62 262 LEU A C 1
ATOM 2185 O O . LEU A 1 262 ? -28.314 -1.309 31.182 1.00 81.62 262 LEU A O 1
ATOM 2189 N N . GLN A 1 263 ? -26.813 -2.149 29.736 1.00 80.31 263 GLN A N 1
ATOM 2190 C CA . GLN A 1 263 ? -27.792 -2.635 28.762 1.00 80.31 263 GLN A CA 1
ATOM 2191 C C . GLN A 1 263 ? -28.769 -3.628 29.411 1.00 80.31 263 GLN A C 1
ATOM 2193 O O . GLN A 1 263 ? -29.985 -3.463 29.286 1.00 80.31 263 GLN A O 1
ATOM 2198 N N . LYS A 1 264 ? -28.272 -4.592 30.201 1.00 85.44 264 LYS A N 1
ATOM 2199 C CA . LYS A 1 264 ? -29.111 -5.554 30.946 1.00 85.44 264 LYS A CA 1
ATOM 2200 C C . LYS A 1 264 ? -30.033 -4.882 31.968 1.00 85.44 264 LYS A C 1
ATOM 2202 O O . LYS A 1 264 ? -31.206 -5.248 32.093 1.00 85.44 264 LYS A O 1
ATOM 2207 N N . ARG A 1 265 ? -29.537 -3.884 32.707 1.00 86.06 265 ARG A N 1
ATOM 2208 C CA . ARG A 1 265 ? -30.349 -3.121 33.676 1.00 86.06 265 ARG A CA 1
ATOM 2209 C C . ARG A 1 265 ? -31.404 -2.257 32.986 1.00 86.06 265 ARG A C 1
ATOM 2211 O O . ARG A 1 265 ? -32.559 -2.250 33.411 1.00 86.06 265 ARG A O 1
ATOM 2218 N N . VAL A 1 266 ? -31.031 -1.584 31.897 1.00 85.44 266 VAL A N 1
ATOM 2219 C CA . VAL A 1 266 ? -31.948 -0.758 31.103 1.00 85.44 266 VAL A CA 1
ATOM 2220 C C . VAL A 1 266 ? -33.069 -1.610 30.509 1.00 85.44 266 VAL A C 1
ATOM 2222 O O . VAL A 1 266 ? -34.232 -1.215 30.602 1.00 85.44 266 VAL A O 1
ATOM 2225 N N . ALA A 1 267 ? -32.742 -2.792 29.979 1.00 82.94 267 ALA A N 1
ATOM 2226 C CA . ALA A 1 267 ? -33.710 -3.719 29.397 1.00 82.94 267 ALA A CA 1
ATOM 2227 C C . ALA A 1 267 ? -34.686 -4.323 30.425 1.00 82.94 267 ALA A C 1
ATOM 2229 O O . ALA A 1 267 ? -35.834 -4.595 30.084 1.00 82.94 267 ALA A O 1
ATOM 2230 N N . SER A 1 268 ? -34.256 -4.533 31.675 1.00 79.81 268 SER A N 1
ATOM 2231 C CA . SER A 1 268 ? -35.069 -5.220 32.689 1.00 79.81 268 SER A CA 1
ATOM 2232 C C . SER A 1 268 ? -36.042 -4.297 33.429 1.00 79.81 268 SER A C 1
ATOM 2234 O O . SER A 1 268 ? -37.215 -4.650 33.521 1.00 79.81 268 SER A O 1
ATOM 2236 N N . LYS A 1 269 ? -35.598 -3.136 33.945 1.00 75.94 269 LYS A N 1
ATOM 2237 C CA . LYS A 1 269 ? -36.435 -2.107 34.624 1.00 75.94 269 LYS A CA 1
ATOM 2238 C C . LYS A 1 269 ? -35.762 -0.718 34.648 1.00 75.94 269 LYS A C 1
ATOM 2240 O O . LYS A 1 269 ? -35.826 -0.012 35.654 1.00 75.94 269 LYS A O 1
ATOM 2245 N N . GLY A 1 270 ? -35.083 -0.337 33.566 1.00 73.62 270 GLY A N 1
ATOM 2246 C CA . GLY A 1 270 ? -34.228 0.853 33.518 1.00 73.62 270 GLY A CA 1
ATOM 2247 C C . GLY A 1 270 ? -34.885 2.153 33.986 1.00 73.62 270 GLY A C 1
ATOM 2248 O O . GLY A 1 270 ? -35.856 2.600 33.372 1.00 73.62 270 GLY A O 1
ATOM 2249 N N . ASN A 1 271 ? -34.324 2.814 35.003 1.00 85.38 271 ASN A N 1
ATOM 2250 C CA . ASN A 1 271 ? -34.757 4.164 35.378 1.00 85.38 271 ASN A CA 1
ATOM 2251 C C . ASN A 1 271 ? -34.123 5.234 34.453 1.00 85.38 271 ASN A C 1
ATOM 2253 O O . ASN A 1 271 ? -33.215 4.960 33.661 1.00 85.38 271 ASN A O 1
ATOM 2257 N N . LYS A 1 272 ? -34.619 6.479 34.525 1.00 89.75 272 LYS A N 1
ATOM 2258 C CA . LYS A 1 272 ? -34.123 7.601 33.699 1.00 89.75 272 LYS A CA 1
ATOM 2259 C C . LYS A 1 272 ? -32.617 7.847 33.884 1.00 89.75 272 LYS A C 1
ATOM 2261 O O . LYS A 1 272 ? -31.943 8.263 32.948 1.00 89.75 272 LYS A O 1
ATOM 2266 N N . GLU A 1 273 ? -32.098 7.574 35.075 1.00 87.94 273 GLU A N 1
ATOM 2267 C CA . GLU A 1 273 ? -30.688 7.745 35.419 1.00 87.94 273 GLU A CA 1
ATOM 2268 C C . GLU A 1 273 ? -29.794 6.694 34.745 1.00 87.94 273 GLU A C 1
ATOM 2270 O O . GLU A 1 273 ? -28.788 7.048 34.140 1.00 87.94 273 GLU A O 1
ATOM 2275 N N . GLN A 1 274 ? -30.207 5.426 34.726 1.00 86.06 274 GLN A N 1
ATOM 2276 C CA . GLN A 1 274 ? -29.491 4.336 34.053 1.00 86.06 274 GLN A CA 1
ATOM 2277 C C . GLN A 1 274 ? -29.436 4.525 32.532 1.00 86.06 274 GLN A C 1
ATOM 2279 O O . GLN A 1 274 ? -28.403 4.263 31.921 1.00 86.06 274 GLN A O 1
ATOM 2284 N N . LYS A 1 275 ? -30.508 5.043 31.914 1.00 86.38 275 LYS A N 1
ATOM 2285 C CA . LYS A 1 275 ? -30.495 5.409 30.485 1.00 86.38 275 LYS A CA 1
ATOM 2286 C C . LYS A 1 275 ? -29.491 6.527 30.195 1.00 86.38 275 LYS A C 1
ATOM 2288 O O . LYS A 1 275 ? -28.708 6.414 29.259 1.00 86.38 275 LYS A O 1
ATOM 2293 N N . LYS A 1 276 ? -29.452 7.555 31.050 1.00 90.38 276 LYS A N 1
ATOM 2294 C CA . LYS A 1 276 ? -28.484 8.655 30.944 1.00 90.38 276 LYS A CA 1
ATOM 2295 C C . LYS A 1 276 ? -27.038 8.170 31.114 1.00 90.38 276 LYS A C 1
ATOM 2297 O O . LYS A 1 276 ? -26.153 8.657 30.420 1.00 90.38 276 LYS A O 1
ATOM 2302 N N . LEU A 1 277 ? -26.789 7.215 32.013 1.00 86.00 277 LEU A N 1
ATOM 2303 C CA . LEU A 1 277 ? -25.465 6.603 32.178 1.00 86.00 277 LEU A CA 1
ATOM 2304 C C . LEU A 1 277 ? -25.044 5.801 30.936 1.00 86.00 277 LEU A C 1
ATOM 2306 O O . LEU A 1 277 ? -23.888 5.894 30.532 1.00 86.00 277 LEU A O 1
ATOM 2310 N N . LEU A 1 278 ? -25.966 5.071 30.298 1.00 83.19 278 LEU A N 1
ATOM 2311 C CA . LEU A 1 278 ? -25.686 4.353 29.050 1.00 83.19 278 LEU A CA 1
ATOM 2312 C C . LEU A 1 278 ? -25.360 5.313 27.893 1.00 83.19 278 LEU A C 1
ATOM 2314 O O . LEU A 1 278 ? -24.383 5.097 27.183 1.00 83.19 278 LEU A O 1
ATOM 2318 N N . GLU A 1 279 ? -26.113 6.405 27.743 1.00 86.25 279 GLU A N 1
ATOM 2319 C CA . GLU A 1 279 ? -25.810 7.458 26.759 1.00 86.25 279 GLU A CA 1
ATOM 2320 C C . GLU A 1 279 ? -24.426 8.078 27.001 1.00 86.25 279 GLU A C 1
ATOM 2322 O O . GLU A 1 279 ? -23.638 8.221 26.069 1.00 86.25 279 GLU A O 1
ATOM 2327 N N . GLN A 1 280 ? -24.093 8.388 28.260 1.00 86.62 280 GLN A N 1
ATOM 2328 C CA . GLN A 1 280 ? -22.768 8.893 28.635 1.00 86.62 280 GLN A CA 1
ATOM 2329 C C . GLN A 1 280 ? -21.652 7.898 28.309 1.00 86.62 280 GLN A C 1
ATOM 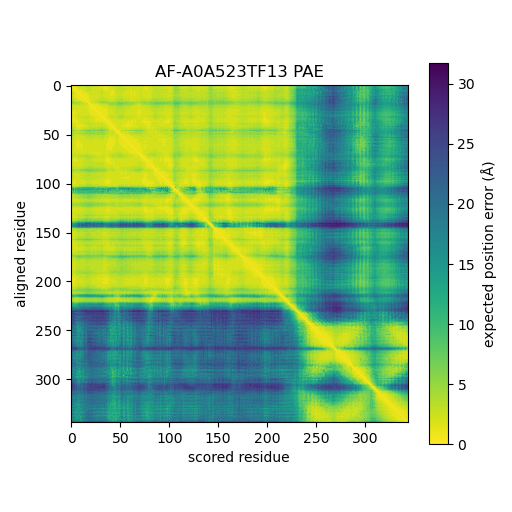2331 O O . GLN A 1 280 ? -20.576 8.309 27.876 1.00 86.62 280 GLN A O 1
ATOM 2336 N N . LEU A 1 281 ? -21.898 6.603 28.513 1.00 81.62 281 LEU A N 1
ATOM 2337 C CA . LEU A 1 281 ? -20.944 5.546 28.213 1.00 81.62 281 LEU A CA 1
ATOM 2338 C C . LEU A 1 281 ? -20.699 5.444 26.697 1.00 81.62 281 LEU A C 1
ATOM 2340 O O . LEU A 1 281 ? -19.548 5.481 26.269 1.00 81.62 281 LEU A O 1
ATOM 2344 N N . ILE A 1 282 ? -21.751 5.422 25.874 1.00 77.75 282 ILE A N 1
ATOM 2345 C CA . ILE A 1 282 ? -21.639 5.441 24.402 1.00 77.75 282 ILE A CA 1
ATOM 2346 C C . ILE A 1 282 ? -20.859 6.676 23.926 1.00 77.75 282 ILE A C 1
ATOM 2348 O O . ILE A 1 282 ? -19.943 6.560 23.110 1.00 77.75 282 ILE A O 1
ATOM 2352 N N . ASP A 1 283 ? -21.145 7.848 24.495 1.00 82.19 283 ASP A N 1
ATOM 2353 C CA . ASP A 1 283 ? -20.414 9.082 24.197 1.00 82.19 283 ASP A CA 1
ATOM 2354 C C . ASP A 1 283 ? -18.920 8.979 24.550 1.00 82.19 283 ASP A C 1
ATOM 2356 O O . ASP A 1 283 ? -18.072 9.499 23.823 1.00 82.19 283 ASP A O 1
ATOM 2360 N N . ILE A 1 284 ? -18.571 8.303 25.652 1.00 79.44 284 ILE A N 1
ATOM 2361 C CA . ILE A 1 284 ? -17.175 8.036 26.028 1.00 79.44 284 ILE A CA 1
ATOM 2362 C C . ILE A 1 284 ? -16.492 7.133 24.994 1.00 79.44 284 ILE A C 1
ATOM 2364 O O . ILE A 1 284 ? -15.343 7.410 24.644 1.00 79.44 284 ILE A O 1
ATOM 2368 N N . LYS A 1 285 ? -17.171 6.101 24.475 1.00 72.81 285 LYS A N 1
ATOM 2369 C CA . LYS A 1 285 ? -16.612 5.228 23.428 1.00 72.81 285 LYS A CA 1
ATOM 2370 C C . LYS A 1 285 ? -16.279 6.019 22.174 1.00 72.81 285 LYS A C 1
ATOM 2372 O O . LYS A 1 285 ? -15.110 6.110 21.810 1.00 72.81 285 LYS A O 1
ATOM 2377 N N . ILE A 1 286 ? -17.292 6.672 21.611 1.00 66.88 286 ILE A N 1
ATOM 2378 C CA . ILE A 1 286 ? -17.201 7.336 20.310 1.00 66.88 286 ILE A CA 1
ATOM 2379 C C . ILE A 1 286 ? -16.267 8.549 20.374 1.00 66.88 286 ILE A C 1
ATOM 2381 O O . ILE A 1 286 ? -15.395 8.702 19.529 1.00 66.88 286 ILE A O 1
ATOM 2385 N N . LYS A 1 287 ? -16.420 9.422 21.379 1.00 74.69 287 LYS A N 1
ATOM 2386 C CA . LYS A 1 287 ? -15.723 10.724 21.404 1.00 74.69 287 LYS A CA 1
ATOM 2387 C C . LYS A 1 287 ? -14.376 10.697 22.116 1.00 74.69 287 LYS A C 1
ATOM 2389 O O . LYS A 1 287 ? -13.675 11.705 22.120 1.00 74.69 287 LYS A O 1
ATOM 2394 N N . LYS A 1 288 ? -14.049 9.632 22.854 1.00 77.75 288 LYS A N 1
ATOM 2395 C CA . LYS A 1 288 ? -12.838 9.617 23.694 1.00 77.75 288 LYS A CA 1
ATOM 2396 C C . LYS A 1 288 ? -12.012 8.373 23.496 1.00 77.75 288 LYS A C 1
ATOM 2398 O O . LYS A 1 288 ? -10.828 8.506 23.226 1.00 77.75 288 LYS A O 1
ATOM 2403 N N . LEU A 1 289 ? -12.600 7.194 23.646 1.00 71.50 289 LEU A N 1
ATOM 2404 C CA . LEU A 1 289 ? -11.866 5.937 23.522 1.00 71.50 289 LEU A CA 1
ATOM 2405 C C . LEU A 1 289 ? -11.416 5.713 22.081 1.00 71.50 289 LEU A C 1
ATOM 2407 O O . LEU A 1 289 ? -10.235 5.459 21.869 1.00 71.50 289 LEU A O 1
ATOM 2411 N N . ASP A 1 290 ? -12.302 5.895 21.104 1.00 70.50 290 ASP A N 1
ATOM 2412 C CA . ASP A 1 290 ? -11.947 5.741 19.693 1.00 70.50 290 ASP A CA 1
ATOM 2413 C C . ASP A 1 290 ? -11.012 6.871 19.233 1.00 70.50 290 ASP A C 1
ATOM 2415 O O . ASP A 1 290 ? -10.002 6.600 18.597 1.00 70.50 290 ASP A O 1
ATOM 2419 N N . ASP A 1 291 ? -11.227 8.115 19.667 1.00 74.50 291 ASP A N 1
ATOM 2420 C CA . ASP A 1 291 ? -10.286 9.225 19.434 1.00 74.50 291 ASP A CA 1
ATOM 2421 C C . ASP A 1 291 ? -8.882 8.966 20.004 1.00 74.50 291 ASP A C 1
ATOM 2423 O O . ASP A 1 291 ? -7.875 9.333 19.396 1.00 74.50 291 ASP A O 1
ATOM 2427 N N . ILE A 1 292 ? -8.789 8.369 21.196 1.00 71.31 292 ILE A N 1
ATOM 2428 C CA . ILE A 1 292 ? -7.506 7.995 21.800 1.00 71.31 292 ILE A CA 1
ATOM 2429 C C . ILE A 1 292 ? -6.900 6.818 21.048 1.00 71.31 292 ILE A C 1
ATOM 2431 O O . ILE A 1 292 ? -5.702 6.841 20.800 1.00 71.31 292 ILE A O 1
ATOM 2435 N N . ARG A 1 293 ? -7.706 5.831 20.652 1.00 66.19 293 ARG A N 1
ATOM 2436 C CA . ARG A 1 293 ? -7.281 4.693 19.834 1.00 66.19 293 ARG A CA 1
ATOM 2437 C C . ARG A 1 293 ? -6.649 5.172 18.527 1.00 66.19 293 ARG A C 1
ATOM 2439 O O . ARG A 1 293 ? -5.514 4.829 18.217 1.00 66.19 293 ARG A O 1
ATOM 2446 N N . TRP A 1 294 ? -7.353 6.043 17.812 1.00 64.75 294 TRP A N 1
ATOM 2447 C CA . TRP A 1 294 ? -6.887 6.653 16.573 1.00 64.75 294 TRP A CA 1
ATOM 2448 C C . TRP A 1 294 ? -5.681 7.564 16.790 1.00 64.75 294 TRP A C 1
ATOM 2450 O O . TRP A 1 294 ? -4.759 7.557 15.980 1.00 64.75 294 TRP A O 1
ATOM 2460 N N . GLY A 1 295 ? -5.651 8.298 17.905 1.00 68.38 295 GLY A N 1
ATOM 2461 C CA . GLY A 1 295 ? -4.483 9.056 18.340 1.00 68.38 295 GLY A CA 1
ATOM 2462 C C . GLY A 1 295 ? -3.266 8.154 18.523 1.00 68.38 295 GLY A C 1
ATOM 2463 O O . GLY A 1 295 ? -2.252 8.393 17.888 1.00 68.38 295 GLY A O 1
ATOM 2464 N N . ILE A 1 296 ? -3.381 7.081 19.308 1.00 65.56 296 ILE A N 1
ATOM 2465 C CA . ILE A 1 296 ? -2.324 6.078 19.500 1.00 65.56 296 ILE A CA 1
ATOM 2466 C C . ILE A 1 296 ? -1.814 5.603 18.147 1.00 65.56 296 ILE A C 1
ATOM 2468 O O . ILE A 1 296 ? -0.617 5.647 17.903 1.00 65.56 296 ILE A O 1
ATOM 2472 N N . TYR A 1 297 ? -2.710 5.205 17.248 1.00 62.16 297 TYR A N 1
ATOM 2473 C CA . TYR A 1 297 ? -2.318 4.674 15.948 1.00 62.16 297 TYR A CA 1
ATOM 2474 C C . TYR A 1 297 ? -1.621 5.701 15.056 1.00 62.16 297 TYR A C 1
ATOM 2476 O O . TYR A 1 297 ? -0.589 5.378 14.481 1.00 62.16 297 TYR A O 1
ATOM 2484 N N . ARG A 1 298 ? -2.113 6.941 15.000 1.00 64.69 298 ARG A N 1
ATOM 2485 C CA . ARG A 1 298 ? -1.454 8.026 14.265 1.00 64.69 298 ARG A CA 1
ATOM 2486 C C . ARG A 1 298 ? -0.074 8.343 14.840 1.00 64.69 298 ARG A C 1
ATOM 2488 O O . ARG A 1 298 ? 0.889 8.437 14.093 1.00 64.69 298 ARG A O 1
ATOM 2495 N N . GLU A 1 299 ? 0.033 8.476 16.159 1.00 64.38 299 GLU A N 1
ATOM 2496 C CA . GLU A 1 299 ? 1.309 8.795 16.806 1.00 64.38 299 GLU A CA 1
ATOM 2497 C C . GLU A 1 299 ? 2.329 7.646 16.660 1.00 64.38 299 GLU A C 1
ATOM 2499 O O . GLU A 1 299 ? 3.522 7.902 16.518 1.00 64.38 299 GLU A O 1
ATOM 2504 N N . LEU A 1 300 ? 1.870 6.386 16.657 1.00 53.28 300 LEU A N 1
ATOM 2505 C CA . LEU A 1 300 ? 2.708 5.203 16.413 1.00 53.28 300 LEU A CA 1
ATOM 2506 C C . LEU A 1 300 ? 3.276 5.178 14.992 1.00 53.28 300 LEU A C 1
ATOM 2508 O O . LEU A 1 300 ? 4.401 4.731 14.786 1.00 53.28 300 LEU A O 1
ATOM 2512 N N . THR A 1 301 ? 2.501 5.658 14.029 1.00 54.78 301 THR A N 1
ATOM 2513 C CA . THR A 1 301 ? 2.919 5.798 12.639 1.00 54.78 301 THR A CA 1
ATOM 2514 C C . THR A 1 301 ? 3.890 6.939 12.453 1.00 54.78 301 THR A C 1
ATOM 2516 O O . THR A 1 301 ? 4.954 6.736 11.880 1.00 54.78 301 THR A O 1
ATOM 2519 N N . ASP A 1 302 ? 3.563 8.123 12.967 1.00 55.03 302 ASP A N 1
ATOM 2520 C CA . ASP A 1 302 ? 4.434 9.288 12.831 1.00 55.03 302 ASP A CA 1
ATOM 2521 C C . ASP A 1 302 ? 5.813 8.996 13.436 1.00 55.03 302 ASP A C 1
ATOM 2523 O O . ASP A 1 302 ? 6.838 9.332 12.849 1.00 55.03 302 ASP A O 1
ATOM 2527 N N . ALA A 1 303 ? 5.857 8.292 14.570 1.00 50.12 303 ALA A N 1
ATOM 2528 C CA . ALA A 1 303 ? 7.113 7.897 15.193 1.00 50.12 303 ALA A CA 1
ATOM 2529 C C . ALA A 1 303 ? 7.895 6.824 14.414 1.00 50.12 303 ALA A C 1
ATOM 2531 O O . ALA A 1 303 ? 9.118 6.783 14.525 1.00 50.12 303 ALA A O 1
ATOM 2532 N N . ALA A 1 304 ? 7.217 5.964 13.646 1.00 48.81 304 ALA A N 1
ATOM 2533 C CA . ALA A 1 304 ? 7.856 4.952 12.804 1.00 48.81 304 ALA A CA 1
ATOM 2534 C C . ALA A 1 304 ? 8.358 5.514 11.462 1.00 48.81 304 ALA A C 1
ATOM 2536 O O . ALA A 1 304 ? 9.282 4.943 10.891 1.00 48.81 304 ALA A O 1
ATOM 2537 N N . LEU A 1 305 ? 7.767 6.609 10.966 1.00 46.06 305 LEU A N 1
ATOM 2538 C CA . LEU A 1 305 ? 8.055 7.155 9.634 1.00 46.06 305 LEU A CA 1
ATOM 2539 C C . LEU A 1 305 ? 8.980 8.368 9.616 1.00 46.06 305 LEU A C 1
ATOM 2541 O O . LEU A 1 305 ? 9.718 8.547 8.656 1.00 46.06 305 LEU A O 1
ATOM 2545 N N . TYR A 1 306 ? 8.941 9.239 10.628 1.00 47.19 306 TYR A N 1
ATOM 2546 C CA . TYR A 1 306 ? 9.517 10.577 10.458 1.00 47.19 306 TYR A CA 1
ATOM 2547 C C . TYR A 1 306 ? 11.031 10.702 10.629 1.00 47.19 306 TYR A C 1
ATOM 2549 O O . TYR A 1 306 ? 11.548 11.808 10.459 1.00 47.19 306 TYR A O 1
ATOM 2557 N N . HIS A 1 307 ? 11.774 9.642 10.957 1.00 49.38 307 HIS A N 1
ATOM 2558 C CA . HIS A 1 307 ? 13.181 9.825 11.307 1.00 49.38 307 HIS A CA 1
ATOM 2559 C C . HIS A 1 307 ? 14.091 8.730 10.749 1.00 49.38 307 HIS A C 1
ATOM 2561 O O . HIS A 1 307 ? 14.249 7.672 11.344 1.00 49.38 307 HIS A O 1
ATOM 2567 N N . GLU A 1 308 ? 14.774 9.070 9.647 1.00 42.47 308 GLU A N 1
ATOM 2568 C CA . GLU A 1 308 ? 15.886 8.317 9.037 1.00 42.47 308 GLU A CA 1
ATOM 2569 C C . GLU A 1 308 ? 17.034 8.015 10.022 1.00 42.47 308 GLU A C 1
ATOM 2571 O O . GLU A 1 308 ? 17.887 7.173 9.746 1.00 42.47 308 GLU A O 1
ATOM 2576 N N . ASP A 1 309 ? 17.054 8.682 11.181 1.00 45.53 309 ASP A N 1
ATOM 2577 C CA . ASP A 1 309 ? 18.056 8.500 12.222 1.00 45.53 309 ASP A CA 1
ATOM 2578 C C . ASP A 1 309 ? 17.416 8.310 13.610 1.00 45.53 309 ASP A C 1
ATOM 2580 O O . ASP A 1 309 ? 17.296 9.231 14.425 1.00 45.53 309 ASP A O 1
ATOM 2584 N N . PHE A 1 310 ? 17.017 7.069 13.900 1.00 47.16 310 PHE A N 1
ATOM 2585 C CA . PHE A 1 310 ? 16.520 6.634 15.213 1.00 47.16 310 PHE A CA 1
ATOM 2586 C C . PHE A 1 310 ? 17.574 6.715 16.337 1.00 47.16 310 PHE A C 1
ATOM 2588 O O . PHE A 1 310 ? 17.260 6.456 17.503 1.00 47.16 310 PHE A O 1
ATOM 2595 N N . SER A 1 311 ? 18.823 7.095 16.033 1.00 46.78 311 SER A N 1
ATOM 2596 C CA . SER A 1 311 ? 19.826 7.392 17.059 1.00 46.78 311 SER A CA 1
ATOM 2597 C C . SER A 1 311 ? 19.596 8.753 17.736 1.00 46.78 311 SER A C 1
ATOM 2599 O O . SER A 1 311 ? 20.055 8.955 18.869 1.00 46.78 311 SER A O 1
ATOM 2601 N N . ASN A 1 312 ? 18.813 9.647 17.113 1.00 57.12 312 ASN A N 1
ATOM 2602 C CA . ASN A 1 312 ? 18.543 10.993 17.607 1.00 57.12 312 ASN A CA 1
ATOM 2603 C C . ASN A 1 312 ? 17.758 10.974 18.933 1.00 57.12 312 ASN A C 1
ATOM 2605 O O . ASN A 1 312 ? 16.601 10.559 19.017 1.00 57.12 312 ASN A O 1
ATOM 2609 N N . GLU A 1 313 ? 18.395 11.455 20.001 1.00 57.00 313 GLU A N 1
ATOM 2610 C CA . GLU A 1 313 ? 17.826 11.521 21.350 1.00 57.00 313 GLU A CA 1
ATOM 2611 C C . GLU A 1 313 ? 16.525 12.339 21.415 1.00 57.00 313 GLU A C 1
ATOM 2613 O O . GLU A 1 313 ? 15.627 12.014 22.196 1.00 57.00 313 GLU A O 1
ATOM 2618 N N . ASN A 1 314 ? 16.378 13.348 20.554 1.00 61.22 314 ASN A N 1
ATOM 2619 C CA . ASN A 1 314 ? 15.180 14.184 20.508 1.00 61.22 314 ASN A CA 1
ATOM 2620 C C . ASN A 1 314 ? 13.954 13.413 20.003 1.00 61.22 314 ASN A C 1
ATOM 2622 O O . ASN A 1 314 ? 12.850 13.629 20.500 1.00 61.22 314 ASN A O 1
ATOM 2626 N N . THR A 1 315 ? 14.148 12.477 19.072 1.00 56.41 315 THR A N 1
ATOM 2627 C CA . THR A 1 315 ? 13.076 11.643 18.514 1.00 56.41 315 THR A CA 1
ATOM 2628 C C . THR A 1 315 ? 12.515 10.692 19.564 1.00 56.41 315 THR A C 1
ATOM 2630 O O . THR A 1 315 ? 11.303 10.615 19.765 1.00 56.41 315 THR A O 1
ATOM 2633 N N . TYR A 1 316 ? 13.402 10.022 20.301 1.00 56.47 316 TYR A N 1
ATOM 2634 C CA . TYR A 1 316 ? 13.006 9.147 21.402 1.00 56.47 316 TYR A CA 1
ATOM 2635 C C . TYR A 1 316 ? 12.230 9.914 22.483 1.00 56.47 316 TYR A C 1
ATOM 2637 O O . TYR A 1 316 ? 11.166 9.469 22.912 1.00 56.47 316 TYR A O 1
ATOM 2645 N N . ARG A 1 317 ? 12.713 11.101 22.881 1.00 64.00 317 ARG A N 1
ATOM 2646 C CA . ARG A 1 317 ? 12.020 11.951 23.864 1.00 64.00 317 ARG A CA 1
ATOM 2647 C C . ARG A 1 317 ? 10.640 12.389 23.379 1.00 64.00 317 ARG A C 1
ATOM 2649 O O . ARG A 1 317 ? 9.675 12.212 24.112 1.00 64.00 317 ARG A O 1
ATOM 2656 N N . ALA A 1 318 ? 10.519 12.862 22.137 1.00 64.81 318 ALA A N 1
ATOM 2657 C CA . ALA A 1 318 ? 9.236 13.275 21.572 1.00 64.81 318 ALA A CA 1
ATOM 2658 C C . ALA A 1 318 ? 8.203 12.135 21.569 1.00 64.81 318 ALA A C 1
ATOM 2660 O O . ALA A 1 318 ? 7.032 12.355 21.883 1.00 64.81 318 ALA A O 1
ATOM 2661 N N . MET A 1 319 ? 8.626 10.904 21.266 1.00 62.53 319 MET A N 1
ATOM 2662 C CA . MET A 1 319 ? 7.741 9.744 21.339 1.00 62.53 319 MET A CA 1
ATOM 2663 C C . MET A 1 319 ? 7.386 9.368 22.781 1.00 62.53 319 MET A C 1
ATOM 2665 O O . MET A 1 319 ? 6.222 9.084 23.057 1.00 62.53 319 MET A O 1
ATOM 2669 N N . MET A 1 320 ? 8.340 9.389 23.714 1.00 64.12 320 MET A N 1
ATOM 2670 C CA . MET A 1 320 ? 8.061 9.117 25.129 1.00 64.12 320 MET A CA 1
ATOM 2671 C C . MET A 1 320 ? 7.096 10.147 25.729 1.00 64.12 320 MET A C 1
ATOM 2673 O O . MET A 1 320 ? 6.155 9.761 26.427 1.00 64.12 320 MET A O 1
ATOM 2677 N N . ASP A 1 321 ? 7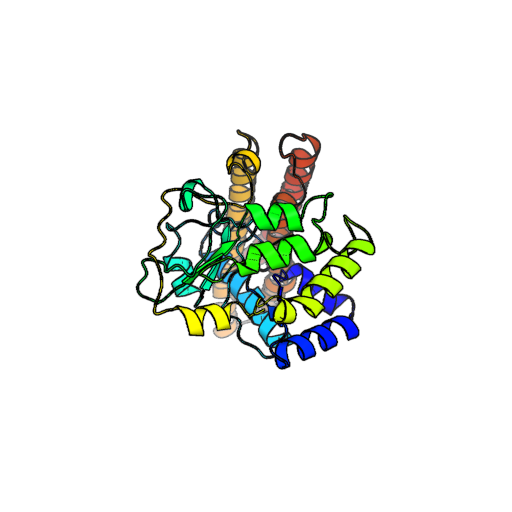.251 11.425 25.383 1.00 70.31 321 ASP A N 1
ATOM 2678 C CA . ASP A 1 321 ? 6.337 12.500 25.776 1.00 70.31 321 ASP A CA 1
ATOM 2679 C C . ASP A 1 321 ? 4.930 12.272 25.206 1.00 70.31 321 ASP A C 1
ATOM 2681 O O . ASP A 1 321 ? 3.929 12.413 25.914 1.00 70.31 321 ASP A O 1
ATOM 2685 N N . ARG A 1 322 ? 4.833 11.837 23.943 1.00 68.50 322 ARG A N 1
ATOM 2686 C CA . ARG A 1 322 ? 3.555 11.491 23.297 1.00 68.50 322 ARG A CA 1
ATOM 2687 C C . ARG A 1 322 ? 2.908 10.248 23.910 1.00 68.50 322 ARG A C 1
ATOM 2689 O O . ARG A 1 322 ? 1.707 10.267 24.179 1.00 68.50 322 ARG A O 1
ATOM 2696 N N . CYS A 1 323 ? 3.673 9.199 24.210 1.00 65.06 323 CYS A N 1
ATOM 2697 C CA . CYS A 1 323 ? 3.198 8.033 24.961 1.00 65.06 323 CYS A CA 1
ATOM 2698 C C . CYS A 1 323 ? 2.691 8.443 26.352 1.00 65.06 323 CYS A C 1
ATOM 2700 O O . CYS A 1 323 ? 1.632 7.987 26.784 1.00 65.06 323 CYS A O 1
ATOM 2702 N N . GLY A 1 324 ? 3.401 9.346 27.036 1.00 70.94 324 GLY A N 1
ATOM 2703 C CA . GLY A 1 324 ? 2.962 9.949 28.294 1.00 70.94 324 GLY A CA 1
ATOM 2704 C C . GLY A 1 324 ? 1.644 10.716 28.146 1.00 70.94 324 GLY A C 1
ATOM 2705 O O . GLY A 1 324 ? 0.726 10.537 28.948 1.00 70.94 324 GLY A O 1
ATOM 2706 N N . TRP A 1 325 ? 1.498 11.504 27.080 1.00 76.44 325 TRP A N 1
ATOM 2707 C CA . TRP A 1 325 ? 0.265 12.229 26.770 1.00 76.44 325 TRP A CA 1
ATOM 2708 C C . TRP A 1 325 ? -0.923 11.293 26.509 1.00 76.44 325 TRP A C 1
ATOM 2710 O O . TRP A 1 325 ? -2.003 11.488 27.076 1.00 76.44 325 TRP A O 1
ATOM 2720 N N . VAL A 1 326 ? -0.723 10.243 25.706 1.00 71.50 326 VAL A N 1
ATOM 2721 C CA . VAL A 1 326 ? -1.714 9.182 25.469 1.00 71.50 326 VAL A CA 1
ATOM 2722 C C . VAL A 1 326 ? -2.135 8.542 26.788 1.00 71.50 326 VAL A C 1
ATOM 2724 O O . VAL A 1 326 ? -3.332 8.458 27.065 1.00 71.50 326 VAL A O 1
ATOM 2727 N N . LYS A 1 327 ? -1.173 8.131 27.626 1.00 72.31 327 LYS A N 1
ATOM 2728 C CA . LYS A 1 327 ? -1.448 7.538 28.943 1.00 72.31 327 LYS A CA 1
ATOM 2729 C C . LYS A 1 327 ? -2.258 8.483 29.824 1.00 72.31 327 LYS A C 1
ATOM 2731 O O . LYS A 1 327 ? -3.238 8.059 30.428 1.00 72.31 327 LYS A O 1
ATOM 2736 N N . GLY A 1 328 ? -1.928 9.773 29.829 1.00 80.31 328 GLY A N 1
ATOM 2737 C CA . GLY A 1 328 ? -2.701 10.790 30.540 1.00 80.31 328 GLY A CA 1
ATOM 2738 C C . GLY A 1 328 ? -4.151 10.900 30.050 1.00 80.31 328 GLY A C 1
ATOM 2739 O O . GLY A 1 328 ? -5.064 11.094 30.852 1.00 80.31 328 GLY A O 1
ATOM 2740 N N . ARG A 1 329 ? -4.406 10.743 28.743 1.00 79.69 329 ARG A N 1
ATOM 2741 C CA . ARG A 1 329 ? -5.777 10.698 28.204 1.00 79.69 329 ARG A CA 1
ATOM 2742 C C . ARG A 1 329 ? -6.503 9.404 28.563 1.00 79.69 329 ARG A C 1
ATOM 2744 O O . ARG A 1 329 ? -7.675 9.476 28.924 1.00 79.69 329 ARG A O 1
ATOM 2751 N N . LEU A 1 330 ? -5.824 8.259 28.482 1.00 76.88 330 LEU A N 1
ATOM 2752 C CA . LEU A 1 330 ? -6.360 6.959 28.888 1.00 76.88 330 LEU A CA 1
ATOM 2753 C C . LEU A 1 330 ? -6.768 6.973 30.363 1.00 76.88 330 LEU A C 1
ATOM 2755 O O . LEU A 1 330 ? -7.897 6.613 30.682 1.00 76.88 330 LEU A O 1
ATOM 2759 N N . TRP A 1 331 ? -5.917 7.504 31.240 1.00 83.62 331 TRP A N 1
ATOM 2760 C CA . TRP A 1 331 ? -6.216 7.635 32.664 1.00 83.62 331 TRP A CA 1
ATOM 2761 C C . TRP A 1 331 ? -7.483 8.470 32.916 1.00 83.62 331 TRP A C 1
ATOM 2763 O O . TRP A 1 331 ? -8.378 8.033 33.632 1.00 83.62 331 TRP A O 1
ATOM 2773 N N . LYS A 1 332 ? -7.654 9.607 32.225 1.00 85.44 332 LYS A N 1
ATOM 2774 C CA . LYS A 1 332 ? -8.890 10.416 32.313 1.00 85.44 332 LYS A CA 1
ATOM 2775 C C . LYS A 1 332 ? -10.146 9.682 31.834 1.00 85.44 332 LYS A C 1
ATOM 2777 O O . LYS A 1 332 ? -11.256 10.035 32.237 1.00 85.44 332 LYS A O 1
ATOM 2782 N N . VAL A 1 333 ? -10.013 8.733 30.906 1.00 82.75 333 VAL A N 1
ATOM 2783 C CA . VAL A 1 333 ? -11.134 7.882 30.483 1.00 82.75 333 VAL A CA 1
ATOM 2784 C C . VAL A 1 333 ? -11.425 6.837 31.549 1.00 82.75 333 VAL A C 1
ATOM 2786 O O . VAL A 1 333 ? -12.583 6.666 31.916 1.00 82.75 333 VAL A O 1
ATOM 2789 N N . GLU A 1 334 ? -10.393 6.194 32.085 1.00 82.94 334 GLU A N 1
ATOM 2790 C CA . GLU A 1 334 ? -10.518 5.220 33.166 1.00 82.94 334 GLU A CA 1
ATOM 2791 C C . GLU A 1 334 ? -11.185 5.810 34.416 1.00 82.94 334 GLU A C 1
ATOM 2793 O O . GLU A 1 334 ? -12.101 5.195 34.962 1.00 82.94 334 GLU A O 1
ATOM 2798 N N . GLU A 1 335 ? -10.799 7.021 34.830 1.00 87.12 335 GLU A N 1
ATOM 2799 C CA . GLU A 1 335 ? -11.439 7.742 35.939 1.00 87.12 335 GLU A CA 1
ATOM 2800 C C . GLU A 1 335 ? -12.944 7.904 35.696 1.00 87.12 335 GLU A C 1
ATOM 2802 O O . GLU A 1 335 ? -13.756 7.584 36.562 1.00 87.12 335 GLU A O 1
ATOM 2807 N N . LYS A 1 336 ? -13.343 8.302 34.481 1.00 86.25 336 LYS A N 1
ATOM 2808 C CA . LYS A 1 336 ? -14.761 8.454 34.114 1.00 86.25 336 LYS A CA 1
ATOM 2809 C C . LYS A 1 336 ? -15.513 7.127 34.094 1.00 86.25 336 LYS A C 1
ATOM 2811 O O . LYS A 1 336 ? -16.662 7.081 34.525 1.00 86.25 336 LYS A O 1
ATOM 2816 N N . LEU A 1 337 ? -14.899 6.058 33.585 1.00 81.06 337 LEU A N 1
ATOM 2817 C CA . LEU A 1 337 ? -15.505 4.724 33.616 1.00 81.06 337 LEU A CA 1
ATOM 2818 C C . LEU A 1 337 ? -15.678 4.242 35.061 1.00 81.06 337 LEU A C 1
ATOM 2820 O O . LEU A 1 337 ? -16.722 3.694 35.402 1.00 81.06 337 LEU A O 1
ATOM 2824 N N . THR A 1 338 ? -14.702 4.521 35.925 1.00 85.81 338 THR A N 1
ATOM 2825 C CA . THR A 1 338 ? -14.757 4.206 37.359 1.00 85.81 338 THR A CA 1
ATOM 2826 C C . THR A 1 338 ? -15.850 5.010 38.068 1.00 85.81 338 THR A C 1
ATOM 2828 O O . THR A 1 338 ? -16.611 4.445 38.847 1.00 85.81 338 THR A O 1
ATOM 2831 N N . GLU A 1 339 ? -16.012 6.300 37.759 1.00 87.56 339 GLU A N 1
ATOM 2832 C CA . GLU A 1 339 ? -17.123 7.118 38.271 1.00 87.56 339 GLU A CA 1
ATOM 2833 C C . GLU A 1 339 ? -18.495 6.566 37.865 1.00 87.56 339 GLU A C 1
ATOM 2835 O O . GLU A 1 339 ? -19.430 6.595 38.665 1.00 87.56 339 GLU A O 1
ATOM 2840 N N . ILE A 1 340 ? -18.639 6.084 36.623 1.00 83.19 340 ILE A N 1
ATOM 2841 C CA . ILE A 1 340 ? -19.870 5.427 36.161 1.00 83.19 340 ILE A CA 1
ATOM 2842 C C . ILE A 1 340 ? -20.076 4.126 36.933 1.00 83.19 340 ILE A C 1
ATOM 2844 O O . ILE A 1 340 ? -21.172 3.892 37.432 1.00 83.19 340 ILE A O 1
ATOM 2848 N N . MET A 1 341 ? -19.025 3.317 37.081 1.00 84.12 341 MET A N 1
ATOM 2849 C CA . MET A 1 341 ? -19.066 2.059 37.824 1.00 84.12 341 MET A CA 1
ATOM 2850 C C . MET A 1 341 ? -19.510 2.254 39.276 1.00 84.12 341 MET A C 1
ATOM 2852 O O . MET A 1 341 ? -20.322 1.478 39.754 1.00 84.12 341 MET A O 1
ATOM 2856 N N . LEU A 1 342 ? -19.033 3.299 39.959 1.00 86.44 342 LEU A N 1
ATOM 2857 C CA . LEU A 1 342 ? -19.411 3.611 41.344 1.00 86.44 342 LEU A CA 1
ATOM 2858 C C . LEU A 1 342 ? -20.869 4.078 41.499 1.00 86.44 342 LEU A C 1
ATOM 2860 O O . LEU A 1 342 ? -21.402 4.054 42.606 1.00 86.44 342 LEU A O 1
ATOM 2864 N N . LYS A 1 343 ? -21.505 4.540 40.415 1.00 84.25 343 LYS A N 1
ATOM 2865 C CA . LYS A 1 343 ? -22.928 4.927 40.394 1.00 84.25 343 LYS A CA 1
ATOM 2866 C C . LYS A 1 343 ? -23.857 3.755 40.066 1.00 84.25 343 LYS A C 1
ATOM 2868 O O . LYS A 1 343 ? -25.073 3.897 40.208 1.00 84.25 343 LYS A O 1
ATOM 2873 N N . LEU A 1 344 ? -23.309 2.639 39.580 1.00 80.62 344 LEU A N 1
ATOM 2874 C CA . LEU A 1 344 ? -24.026 1.388 39.314 1.00 80.62 344 LEU A CA 1
ATOM 2875 C C . LEU A 1 344 ? -24.029 0.497 40.552 1.00 80.62 344 LEU A C 1
ATOM 2877 O O . LEU A 1 344 ? -25.025 -0.261 40.678 1.00 80.62 344 LEU A O 1
#

Foldseek 3Di:
DEEDEDALVRLVVCVVVVVVVVLVVVLVCVVVQNYHYAFEFNLLPQCVPDDLVNSLVSRVSRQVSCCVSNVDRHQEHEHRLLWDALVCVVSSVVSNHQEYEHAPDCLFPVDLQDFAKAFEPDPDTYIYAHANRVLQCCLQDQPVPQLVVSLLVQLPDPHHHHHDDDPCSDCHPHHPVNVVSVVCNVVCNVVSVHDDHDPVVSCVVGVVPHHYTHHPDTGGSDPDVCLLPVPDLVVVLVVLLCVLVVLLVVLVVLLVVLLVVLVVCCVPPDDPVSVVLNVVSVCCVPVQSVVLVVLSSNLSSCLSPVDSDPVDPVSSVVSSVSSVVSVVSSVVSSVVSVVSVVVD

Nearest PDB structures (foldseek):
  2b5d-assembly1_X  TM=5.922E-01  e=6.464E-08  Thermotoga maritima MSB8
  3rxz-assembly1_B  TM=7.288E-01  e=1.428E-05  Mycolicibacterium smegmatis MC2 155
  3qbu-assembly1_B  TM=6.134E-01  e=2.751E-04  Helicobacter pylori G27
  2cc0-assembly1_B  TM=6.798E-01  e=1.281E-02  Streptomyces lividans
  6dq3-assembly2_B  TM=8.525E-01  e=1.547E-01  Streptococcus pyogenes

Solvent-accessible surface area (backbone atoms only — not comparable to full-atom values): 18745 Å² total; per-residue (Å²): 74,42,75,43,77,60,37,33,58,57,54,51,46,40,62,77,66,64,42,56,69,60,53,51,52,51,39,54,34,38,75,69,65,39,37,42,64,26,42,31,32,18,53,52,49,52,56,78,84,42,59,65,71,61,44,51,50,26,37,50,54,21,52,49,52,48,25,74,74,56,74,46,89,68,37,40,34,37,44,33,73,25,37,42,44,60,93,51,49,68,57,39,60,76,67,60,40,47,31,35,47,36,46,19,39,39,95,59,65,79,33,38,77,38,62,34,46,27,28,50,91,59,97,59,86,29,33,37,39,35,25,13,42,58,62,13,48,42,72,64,40,97,73,52,62,57,46,66,60,52,39,56,57,57,43,74,52,94,48,58,69,42,72,62,66,68,72,53,51,50,49,64,80,53,31,70,62,37,49,55,45,50,51,50,36,70,73,42,26,62,86,45,69,31,84,70,60,36,68,70,54,49,49,73,74,36,67,88,68,53,45,84,52,70,42,97,55,78,44,33,68,60,99,44,71,54,68,83,50,56,80,68,59,56,60,52,51,49,49,55,43,48,50,51,50,50,50,48,53,53,47,51,51,51,48,54,53,53,48,53,55,42,53,55,44,42,73,73,75,44,49,78,65,52,50,50,52,46,52,51,49,53,49,43,43,65,72,42,51,48,50,47,52,52,44,53,49,48,54,56,22,52,69,73,66,76,54,94,55,80,81,43,66,67,59,56,48,55,50,53,53,48,52,49,50,51,46,55,53,50,49,59,47,46,53,52,52,50,56,51,56,76,74,107

pLDDT: mean 82.39, std 14.9, range [37.5, 98.44]

Secondary structure (DSSP, 8-state):
-EEEE--HHHHHHHHHTT-HHHHHHHHHHHHTTSEEEEB--TT---GGGS-HHHHHHHHHHHHHHHHHHHS----EE--GGG-B-GGGHHHHHHTT--EEEEE--HHHHS-SS--S-EEESSSS--EEEEE-HHHHHHHHSTT---HHHHHHHHTT-SS--B----GGGTTTSS-THHHHHHHHHHHHTGGGT-----HHHHHHHHTTS-EEE--SS-B-SSS-HHHH--TTHHHHHHHHHHHHHHHHHHHHHHHHHHHHHHHHHHHHH--HHHHHHHHHHHHHIIIIIHHHHHHHHHHHHHHHHS-S-TT-HHHHHHHHHHHHHHHHHHHHHHHHHHHHHHH-

Radius of gyration: 23.49 Å; Cα contacts (8 Å, |Δi|>4): 477; chains: 1; bounding box: 58×43×70 Å